Protein AF-A0A8H4V0P1-F1 (afdb_monomer_lite)

Radius of gyration: 23.83 Å; chains: 1; bounding box: 59×52×67 Å

Structure (mmCIF, N/CA/C/O backbone):
data_AF-A0A8H4V0P1-F1
#
_entry.id   AF-A0A8H4V0P1-F1
#
loop_
_atom_site.group_PDB
_atom_site.id
_atom_site.type_symbol
_atom_site.label_atom_id
_atom_site.label_alt_id
_atom_site.label_comp_id
_atom_site.label_asym_id
_atom_site.label_entity_id
_atom_site.label_seq_id
_atom_site.pdbx_PDB_ins_code
_atom_site.Cartn_x
_atom_site.Cartn_y
_atom_site.Cartn_z
_atom_site.occupancy
_atom_site.B_iso_or_equiv
_atom_site.auth_seq_id
_atom_site.auth_comp_id
_atom_site.auth_asym_id
_atom_site.auth_atom_id
_atom_site.pdbx_PDB_model_num
ATOM 1 N N . MET A 1 1 ? 28.072 1.870 34.278 1.00 48.44 1 MET A N 1
ATOM 2 C CA . MET A 1 1 ? 26.897 2.403 33.555 1.00 48.44 1 MET A CA 1
ATOM 3 C C . MET A 1 1 ? 25.661 1.773 34.172 1.00 48.44 1 MET A C 1
ATOM 5 O O . MET A 1 1 ? 25.636 0.550 34.270 1.00 48.44 1 MET A O 1
ATOM 9 N N . SER A 1 2 ? 24.702 2.557 34.668 1.00 60.72 2 SER A N 1
ATOM 10 C CA . SER A 1 2 ? 23.437 1.995 35.158 1.00 60.72 2 SER A CA 1
ATOM 11 C C . SER A 1 2 ? 22.730 1.279 34.002 1.00 60.72 2 SER A C 1
ATOM 13 O O . SER A 1 2 ? 22.693 1.783 32.879 1.00 60.72 2 SER A O 1
ATOM 15 N N . LYS A 1 3 ? 22.235 0.061 34.247 1.00 79.81 3 LYS A N 1
ATOM 16 C CA . LYS A 1 3 ? 21.431 -0.665 33.257 1.00 79.81 3 LYS A CA 1
ATOM 17 C C . LYS A 1 3 ? 20.113 0.089 33.085 1.00 79.81 3 LYS A C 1
ATOM 19 O O . LYS A 1 3 ? 19.412 0.294 34.069 1.00 79.81 3 LYS A O 1
ATOM 24 N N . LEU A 1 4 ? 19.801 0.492 31.855 1.00 86.50 4 LEU A N 1
ATOM 25 C CA . LEU A 1 4 ? 18.501 1.057 31.493 1.00 86.50 4 LEU A CA 1
ATOM 26 C C . LEU A 1 4 ? 17.400 0.049 31.862 1.00 86.50 4 LEU A C 1
ATOM 28 O O . LEU A 1 4 ? 17.467 -1.103 31.427 1.00 86.50 4 LEU A O 1
ATOM 32 N N . THR A 1 5 ? 16.417 0.455 32.665 1.00 91.81 5 THR A N 1
ATOM 33 C CA . THR A 1 5 ? 15.275 -0.405 33.013 1.00 91.81 5 THR A CA 1
ATOM 34 C C . THR A 1 5 ? 14.152 -0.290 31.974 1.00 91.81 5 THR A C 1
ATOM 36 O O . THR A 1 5 ? 14.125 0.645 31.172 1.00 91.81 5 THR A O 1
ATOM 39 N N . LEU A 1 6 ? 13.196 -1.230 31.981 1.00 89.50 6 LEU A N 1
ATOM 40 C CA . LEU A 1 6 ? 12.000 -1.138 31.129 1.00 89.50 6 LEU A CA 1
ATOM 41 C C . LEU A 1 6 ? 11.149 0.094 31.464 1.00 89.50 6 LEU A C 1
ATOM 43 O O . LEU A 1 6 ? 10.590 0.705 30.559 1.00 89.50 6 LEU A O 1
ATOM 47 N N . GLN A 1 7 ? 11.101 0.482 32.741 1.00 92.19 7 GLN A N 1
ATOM 48 C CA . GLN A 1 7 ? 10.382 1.677 33.171 1.00 92.19 7 GLN A CA 1
ATOM 49 C C . GLN A 1 7 ? 11.064 2.951 32.660 1.00 92.19 7 GLN A C 1
ATOM 51 O O . GLN A 1 7 ? 10.386 3.835 32.149 1.00 92.19 7 GLN A O 1
ATOM 56 N N . ASP A 1 8 ? 12.400 3.024 32.718 1.00 92.06 8 ASP A N 1
ATOM 57 C CA . ASP A 1 8 ? 13.145 4.161 32.155 1.00 92.06 8 ASP A CA 1
ATOM 58 C C . ASP A 1 8 ? 12.925 4.283 30.644 1.00 92.06 8 ASP A C 1
ATOM 60 O O . ASP A 1 8 ? 12.826 5.388 30.110 1.00 92.06 8 ASP A O 1
ATOM 64 N N . LEU A 1 9 ? 12.873 3.145 29.945 1.00 90.19 9 LEU A N 1
ATOM 65 C CA . LEU A 1 9 ? 12.619 3.102 28.510 1.00 90.19 9 LEU A CA 1
ATOM 66 C C . LEU A 1 9 ? 11.203 3.583 28.177 1.00 90.19 9 LEU A C 1
ATOM 68 O O . LEU A 1 9 ? 11.058 4.407 27.277 1.00 90.19 9 LEU A O 1
ATOM 72 N N . LEU A 1 10 ? 10.190 3.115 28.913 1.00 91.00 10 LEU A N 1
ATOM 73 C CA . LEU A 1 10 ? 8.803 3.552 28.750 1.00 91.00 10 LEU A CA 1
ATOM 74 C C . LEU A 1 10 ? 8.682 5.069 28.925 1.00 91.00 10 LEU A C 1
ATOM 76 O O . LEU A 1 10 ? 8.244 5.748 28.001 1.00 91.00 10 LEU A O 1
ATOM 80 N N . THR A 1 11 ? 9.183 5.606 30.042 1.00 91.12 11 THR A N 1
ATOM 81 C CA . THR A 1 11 ? 9.136 7.045 30.339 1.00 91.12 11 THR A CA 1
ATOM 82 C C . THR A 1 11 ? 9.780 7.879 29.229 1.00 91.12 11 THR A C 1
ATOM 84 O O . THR A 1 11 ? 9.251 8.917 28.835 1.00 91.12 11 THR A O 1
ATOM 87 N N . LYS A 1 12 ? 10.924 7.434 28.690 1.00 89.75 12 LYS A N 1
ATOM 88 C CA . LYS A 1 12 ? 11.609 8.140 27.595 1.00 89.75 12 LYS A CA 1
ATOM 89 C C . LYS A 1 12 ? 10.824 8.096 26.285 1.00 89.75 12 LYS A C 1
ATOM 91 O O . LYS A 1 12 ? 10.804 9.097 25.575 1.00 89.75 12 LYS A O 1
ATOM 96 N N . LEU A 1 13 ? 10.205 6.961 25.959 1.00 88.38 13 LEU A N 1
ATOM 97 C CA . LEU A 1 13 ? 9.393 6.815 24.749 1.00 88.38 13 LEU A CA 1
ATOM 98 C C . LEU A 1 13 ? 8.119 7.661 24.824 1.00 88.38 13 LEU A C 1
ATOM 100 O O . LEU A 1 13 ? 7.819 8.373 23.870 1.00 88.38 13 LEU A O 1
ATOM 104 N N . GLU A 1 14 ? 7.416 7.640 25.958 1.00 87.19 14 GLU A N 1
ATOM 105 C CA . GLU A 1 14 ? 6.212 8.449 26.176 1.00 87.19 14 GLU A CA 1
ATOM 106 C C . GLU A 1 14 ? 6.534 9.946 26.105 1.00 87.19 14 GLU A C 1
ATOM 108 O O . GLU A 1 14 ? 5.885 10.682 25.360 1.00 87.19 14 GLU A O 1
ATOM 113 N N . ALA A 1 15 ? 7.603 10.390 26.778 1.00 86.56 15 ALA A N 1
ATOM 114 C CA . ALA A 1 15 ? 8.065 11.776 26.708 1.00 86.56 15 ALA A CA 1
ATOM 115 C C . ALA A 1 15 ? 8.415 12.208 25.274 1.00 86.56 15 ALA A C 1
ATOM 117 O O . ALA A 1 15 ? 8.086 13.323 24.865 1.00 86.56 15 ALA A O 1
ATOM 118 N N . PHE A 1 16 ? 9.053 11.331 24.491 1.00 82.69 16 PHE A N 1
ATOM 119 C CA . PHE A 1 16 ? 9.355 11.599 23.085 1.00 82.69 16 PHE A CA 1
ATOM 120 C C . PHE A 1 16 ? 8.084 11.670 22.223 1.00 82.69 16 PHE A C 1
ATOM 122 O O . PHE A 1 16 ? 7.936 12.585 21.419 1.00 82.69 16 PHE A O 1
ATOM 129 N N . SER A 1 17 ? 7.128 10.757 22.419 1.00 76.44 17 SER A N 1
ATOM 130 C CA . SER A 1 17 ? 5.866 10.762 21.668 1.00 76.44 17 SER A CA 1
ATOM 131 C C . SER A 1 17 ? 5.029 12.019 21.931 1.00 76.44 17 SER A C 1
ATOM 133 O O . SER A 1 17 ? 4.524 12.620 20.990 1.00 76.44 17 SER A O 1
ATOM 135 N N . SER A 1 18 ? 4.981 12.495 23.177 1.00 72.38 18 SER A N 1
ATOM 136 C CA . SER A 1 18 ? 4.221 13.691 23.566 1.00 72.38 18 SER A CA 1
ATOM 137 C C . SER A 1 18 ? 4.893 15.010 23.174 1.00 72.38 18 SER A C 1
ATOM 139 O O . SER A 1 18 ? 4.238 16.048 23.164 1.00 72.38 18 SER A O 1
ATOM 141 N N . SER A 1 19 ? 6.196 14.996 22.871 1.00 69.44 19 SER A N 1
ATOM 142 C CA . SER A 1 19 ? 6.969 16.195 22.507 1.00 69.44 19 SER A CA 1
ATOM 143 C C . SER A 1 19 ? 7.132 16.394 21.000 1.00 69.44 19 SER A C 1
ATOM 145 O O . SER A 1 19 ? 7.713 17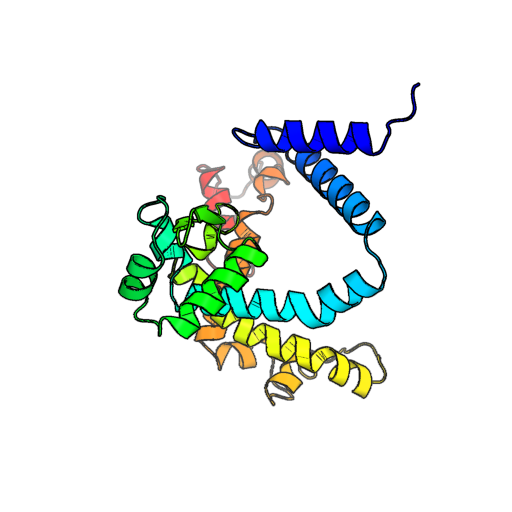.395 20.581 1.00 69.44 19 SER A O 1
ATOM 147 N N . THR A 1 20 ? 6.618 15.482 20.166 1.00 54.91 20 THR A N 1
ATOM 148 C CA . THR A 1 20 ? 6.800 15.565 18.710 1.00 54.91 20 THR A CA 1
ATOM 149 C C . THR A 1 20 ? 5.880 16.601 18.059 1.00 54.91 20 THR A C 1
ATOM 151 O O . THR A 1 20 ? 4.893 16.290 17.403 1.00 54.91 20 THR A O 1
ATOM 154 N N . SER A 1 21 ? 6.293 17.865 18.136 1.00 51.41 21 SER A N 1
ATOM 155 C CA . SER A 1 21 ? 6.212 18.765 16.987 1.00 51.41 21 SER A CA 1
ATOM 156 C C . SER A 1 21 ? 7.270 18.305 15.974 1.00 51.41 21 SER A C 1
ATOM 158 O O . SER A 1 21 ? 8.443 18.619 16.150 1.00 51.41 21 SER A O 1
ATOM 160 N N . SER A 1 22 ? 6.855 17.508 14.978 1.00 52.69 22 SER A N 1
ATOM 161 C CA . SER A 1 22 ? 7.654 16.933 13.873 1.00 52.69 22 SER A CA 1
ATOM 162 C C . SER A 1 22 ? 8.917 16.157 14.289 1.00 52.69 22 SER A C 1
ATOM 164 O O . SER A 1 22 ? 9.871 16.724 14.815 1.00 52.69 22 SER A O 1
ATOM 166 N N . LEU A 1 23 ? 8.976 14.853 13.980 1.00 56.59 23 LEU A N 1
ATOM 167 C CA . LEU A 1 23 ? 10.268 14.166 13.836 1.00 56.59 23 LEU A CA 1
ATOM 168 C C . LEU A 1 23 ? 11.158 15.068 12.970 1.00 56.59 23 LEU A C 1
ATOM 170 O O . LEU A 1 23 ? 10.716 15.428 11.878 1.00 56.59 23 LEU A O 1
ATOM 174 N N . PRO A 1 24 ? 12.335 15.503 13.446 1.00 51.47 24 PRO A N 1
ATOM 175 C CA . PRO A 1 24 ? 13.121 16.461 12.697 1.00 51.47 24 PRO A CA 1
ATOM 176 C C . PRO A 1 24 ? 13.457 15.841 11.340 1.00 51.47 24 PRO A C 1
ATOM 178 O O . PRO A 1 24 ? 14.082 14.782 11.273 1.00 51.47 24 PRO A O 1
ATOM 181 N N . GLU A 1 25 ? 13.037 16.509 10.264 1.00 56.31 25 GLU A N 1
ATOM 182 C CA . GLU A 1 25 ? 13.297 16.151 8.859 1.00 56.31 25 GLU A CA 1
ATOM 183 C C . GLU A 1 25 ? 14.805 16.094 8.517 1.00 56.31 25 GLU A C 1
ATOM 185 O O . GLU A 1 25 ? 15.188 15.932 7.363 1.00 56.31 25 GLU A O 1
ATOM 190 N N . THR A 1 26 ? 15.692 16.236 9.503 1.00 64.19 26 THR A N 1
ATOM 191 C CA . THR A 1 26 ? 17.096 16.595 9.314 1.00 64.19 26 THR A CA 1
ATOM 192 C C . THR A 1 26 ? 18.072 15.416 9.315 1.00 64.19 26 THR A C 1
ATOM 194 O O . THR A 1 26 ? 19.221 15.618 8.935 1.00 64.19 26 THR A O 1
ATOM 197 N N . ASP A 1 27 ? 17.658 14.189 9.671 1.00 79.75 27 ASP A N 1
ATOM 198 C CA . ASP A 1 27 ? 18.518 12.995 9.545 1.00 79.75 27 ASP A CA 1
ATOM 199 C C . ASP A 1 27 ? 17.737 11.711 9.164 1.00 79.75 27 ASP A C 1
ATOM 201 O O . ASP A 1 27 ? 17.313 10.935 10.034 1.00 79.75 27 ASP A O 1
ATOM 205 N N . PRO A 1 28 ? 17.582 11.427 7.854 1.00 79.38 28 PRO A N 1
ATOM 206 C CA . PRO A 1 28 ? 16.937 10.208 7.361 1.00 79.38 28 PRO A CA 1
ATOM 207 C C . PRO A 1 28 ? 17.601 8.908 7.844 1.00 79.38 28 PRO A C 1
ATOM 209 O O . PRO A 1 28 ? 16.927 7.890 8.041 1.00 79.38 28 PRO A O 1
ATOM 212 N N . GLN A 1 29 ? 18.922 8.915 8.064 1.00 83.06 29 GLN A N 1
ATOM 213 C CA . GLN A 1 29 ? 19.640 7.730 8.535 1.00 83.06 29 GLN A CA 1
ATOM 214 C C . GLN A 1 29 ? 19.315 7.442 10.000 1.00 83.06 29 GLN A C 1
ATOM 216 O O . GLN A 1 29 ? 19.105 6.281 10.367 1.00 83.06 29 GLN A O 1
ATOM 221 N N . LEU A 1 30 ? 19.252 8.477 10.842 1.00 84.88 30 LEU A N 1
ATOM 222 C CA . LEU A 1 30 ? 18.840 8.345 12.236 1.00 84.88 30 LEU A CA 1
ATOM 223 C C . LEU A 1 30 ? 17.391 7.866 12.342 1.00 84.88 30 LEU A C 1
ATOM 225 O O . LEU A 1 30 ? 17.132 6.922 13.089 1.00 84.88 30 LEU A O 1
ATOM 229 N N . VAL A 1 31 ? 16.467 8.436 11.559 1.00 83.62 31 VAL A N 1
ATOM 230 C CA . VAL A 1 31 ? 15.058 7.998 11.516 1.00 83.62 31 VAL A CA 1
ATOM 231 C C . VAL A 1 31 ? 14.950 6.520 11.130 1.00 83.62 31 VAL A C 1
ATOM 233 O O . VAL A 1 31 ? 14.242 5.752 11.790 1.00 83.62 31 VAL A O 1
ATOM 236 N N . SER A 1 32 ? 15.704 6.080 10.119 1.00 85.38 32 SER A N 1
ATOM 237 C CA . SER A 1 32 ? 15.759 4.670 9.717 1.00 85.38 32 SER A CA 1
ATOM 238 C C . SER A 1 32 ? 16.314 3.768 10.830 1.00 85.38 32 SER A C 1
ATOM 240 O O . SER A 1 32 ? 15.738 2.721 11.145 1.00 85.38 32 SER A O 1
ATOM 242 N N . LYS A 1 33 ? 17.400 4.176 11.500 1.00 90.25 33 LYS A N 1
ATOM 243 C CA . LYS A 1 33 ? 17.980 3.430 12.633 1.00 90.25 33 LYS A CA 1
ATOM 244 C C . LYS A 1 33 ? 17.013 3.335 13.816 1.00 90.25 33 LYS A C 1
ATOM 246 O O . LYS A 1 33 ? 16.861 2.247 14.373 1.00 90.25 33 LYS A O 1
ATOM 251 N N . LEU A 1 34 ? 16.340 4.431 14.170 1.00 89.25 34 LEU A N 1
ATOM 252 C CA . LEU A 1 34 ? 15.332 4.474 15.234 1.00 89.25 34 LEU A CA 1
ATOM 253 C C . LEU A 1 34 ? 14.147 3.563 14.914 1.00 89.25 34 LEU A C 1
ATOM 255 O O . LEU A 1 34 ? 13.771 2.740 15.746 1.00 89.25 34 LEU A O 1
ATOM 259 N N . SER A 1 35 ? 13.622 3.635 13.690 1.00 88.00 35 SER A N 1
ATOM 260 C CA . SER A 1 35 ? 12.517 2.784 13.231 1.00 88.00 35 SER A CA 1
ATOM 261 C C . SER A 1 35 ? 12.880 1.299 13.306 1.00 88.00 35 SER A C 1
ATOM 263 O O . SER A 1 35 ? 12.111 0.478 13.811 1.00 88.00 35 SER A O 1
ATOM 265 N N . ASN A 1 36 ? 14.095 0.944 12.880 1.00 91.69 36 ASN A N 1
ATOM 266 C CA . ASN A 1 36 ? 14.604 -0.422 12.972 1.00 91.69 36 ASN A CA 1
ATOM 267 C C . ASN A 1 36 ? 14.781 -0.890 14.426 1.00 91.69 36 ASN A C 1
ATOM 269 O O . ASN A 1 36 ? 14.445 -2.033 14.750 1.00 91.69 36 ASN A O 1
ATOM 273 N N . ALA A 1 37 ? 15.290 -0.029 15.311 1.00 91.62 37 ALA A N 1
ATOM 274 C CA . ALA A 1 37 ? 15.435 -0.338 16.731 1.00 91.62 37 ALA A CA 1
ATOM 275 C C . ALA A 1 37 ? 14.068 -0.536 17.409 1.00 91.62 37 ALA A C 1
ATOM 277 O O . ALA A 1 37 ? 13.868 -1.544 18.088 1.00 91.62 37 ALA A O 1
ATOM 278 N N . ALA A 1 38 ? 13.109 0.359 17.155 1.00 90.81 38 ALA A N 1
ATOM 279 C CA . ALA A 1 38 ? 11.740 0.260 17.654 1.00 90.81 38 ALA A CA 1
ATOM 280 C C . ALA A 1 38 ? 11.057 -1.025 17.166 1.00 90.81 38 ALA A C 1
ATOM 282 O O . ALA A 1 38 ? 10.466 -1.756 17.960 1.00 90.81 38 ALA A O 1
ATOM 283 N N . ARG A 1 39 ? 11.215 -1.376 15.883 1.00 91.38 39 ARG A N 1
ATOM 284 C CA . ARG A 1 39 ? 10.692 -2.633 15.331 1.00 91.38 39 ARG A CA 1
ATOM 285 C C . ARG A 1 39 ? 11.266 -3.856 16.048 1.00 91.38 39 ARG A C 1
ATOM 287 O O . ARG A 1 39 ? 10.506 -4.753 16.404 1.00 91.38 39 ARG A O 1
ATOM 294 N N . LYS A 1 40 ? 12.584 -3.910 16.277 1.00 91.81 40 LYS A N 1
ATOM 295 C CA . LYS A 1 40 ? 13.227 -5.019 17.013 1.00 91.81 40 LYS A CA 1
ATOM 296 C C . LYS A 1 40 ? 12.712 -5.120 18.447 1.00 91.81 40 LYS A C 1
ATOM 298 O O . LYS A 1 40 ? 12.416 -6.221 18.905 1.00 91.81 40 LYS A O 1
ATOM 303 N N . LEU A 1 41 ? 12.558 -3.983 19.120 1.00 91.12 41 LEU A N 1
ATOM 304 C CA . LEU A 1 41 ? 11.997 -3.918 20.465 1.00 91.12 41 LEU A CA 1
ATOM 305 C C . LEU A 1 41 ? 10.555 -4.453 20.497 1.00 91.12 41 LEU A C 1
ATOM 307 O O . LEU A 1 41 ? 10.257 -5.352 21.279 1.00 91.12 41 LEU A O 1
ATOM 311 N N . ILE A 1 42 ? 9.688 -3.990 19.591 1.00 89.75 42 ILE A N 1
ATOM 312 C CA . ILE A 1 42 ? 8.308 -4.487 19.456 1.00 89.75 42 ILE A CA 1
ATOM 313 C C . ILE A 1 42 ? 8.292 -6.003 19.244 1.00 89.75 42 ILE A C 1
ATOM 315 O O . ILE A 1 42 ? 7.510 -6.700 19.884 1.00 89.75 42 ILE A O 1
ATOM 319 N N . LEU A 1 43 ? 9.151 -6.534 18.365 1.00 89.31 43 LEU A N 1
ATOM 320 C CA . LEU A 1 43 ? 9.234 -7.976 18.119 1.00 89.31 43 LEU A CA 1
ATOM 321 C C . LEU A 1 43 ? 9.659 -8.761 19.366 1.00 89.31 43 LEU A C 1
ATOM 323 O O . LEU A 1 43 ? 9.151 -9.858 19.567 1.00 89.31 43 LEU A O 1
ATOM 327 N N . SER A 1 44 ? 10.524 -8.198 20.216 1.00 90.25 44 SER A N 1
ATOM 328 C CA . SER A 1 44 ? 10.965 -8.851 21.458 1.00 90.25 44 SER A CA 1
ATOM 329 C C . SER A 1 44 ? 9.861 -8.995 22.513 1.00 90.25 44 SER A C 1
ATOM 331 O O . SER A 1 44 ? 9.945 -9.879 23.360 1.00 90.25 44 SER A O 1
ATOM 333 N N . PHE A 1 45 ? 8.809 -8.173 22.438 1.00 90.25 45 PHE A N 1
ATOM 334 C CA . PHE A 1 45 ? 7.663 -8.239 23.349 1.00 90.25 45 PHE A CA 1
ATOM 335 C C . PHE A 1 45 ? 6.521 -9.136 22.858 1.00 90.25 45 PHE A C 1
ATOM 337 O O . PHE A 1 45 ? 5.602 -9.415 23.628 1.00 90.25 45 PHE A O 1
ATOM 344 N N . LYS A 1 46 ? 6.539 -9.586 21.596 1.00 90.44 46 LYS A N 1
ATOM 345 C CA . LYS A 1 46 ? 5.434 -10.382 21.045 1.00 90.44 46 LYS A CA 1
ATOM 346 C C . LYS A 1 46 ? 5.446 -11.800 21.594 1.00 90.44 46 LYS A C 1
ATOM 348 O O . LYS A 1 46 ? 6.446 -12.510 21.496 1.00 90.44 46 LYS A O 1
ATOM 353 N N . LYS A 1 47 ? 4.288 -12.254 22.066 1.00 94.44 47 LYS A N 1
ATOM 354 C CA . LYS A 1 47 ? 4.043 -13.672 22.335 1.00 94.44 47 LYS A CA 1
ATOM 355 C C . LYS A 1 47 ? 3.772 -14.401 21.014 1.00 94.44 47 LYS A C 1
ATOM 357 O O . LYS A 1 47 ? 3.275 -13.783 20.068 1.00 94.44 47 LYS A O 1
ATOM 362 N N . PRO A 1 48 ? 4.009 -15.723 20.932 1.00 93.38 48 PRO A N 1
ATOM 363 C CA . PRO A 1 48 ? 3.652 -16.504 19.746 1.00 93.38 48 PRO A CA 1
ATOM 364 C C . PRO A 1 48 ? 2.177 -16.353 19.333 1.00 93.38 48 PRO A C 1
ATOM 366 O O . PRO A 1 48 ? 1.879 -16.229 18.147 1.00 93.38 48 PRO A O 1
ATOM 369 N N . SER A 1 49 ? 1.259 -16.268 20.304 1.00 93.75 49 SER A N 1
ATOM 370 C CA . SER A 1 49 ? -0.168 -16.001 20.065 1.00 93.75 49 SER A CA 1
ATOM 371 C C . SER A 1 49 ? -0.413 -14.673 19.350 1.00 93.75 49 SER A C 1
ATOM 373 O O . SER A 1 49 ? -1.246 -14.600 18.449 1.00 93.75 49 SER A O 1
ATOM 375 N N . ASP A 1 50 ? 0.346 -13.635 19.703 1.00 92.81 50 ASP A N 1
ATOM 376 C CA . ASP A 1 50 ? 0.209 -12.300 19.116 1.00 92.81 50 ASP A CA 1
ATOM 377 C C . ASP A 1 50 ? 0.675 -12.301 17.657 1.00 92.81 50 ASP A C 1
ATOM 379 O O . ASP A 1 50 ? 0.177 -11.534 16.833 1.00 92.81 50 ASP A O 1
ATOM 383 N N . VAL A 1 51 ? 1.633 -13.169 17.315 1.00 91.94 51 VAL A N 1
ATOM 384 C CA . VAL A 1 51 ? 2.084 -13.353 15.932 1.00 91.94 51 VAL A CA 1
ATOM 385 C C . VAL A 1 51 ? 0.983 -13.997 15.095 1.00 91.94 51 VAL A C 1
ATOM 387 O O . VAL A 1 51 ? 0.692 -13.486 14.015 1.00 91.94 51 VAL A O 1
ATOM 390 N N . VAL A 1 52 ? 0.344 -15.059 15.596 1.00 94.00 52 VAL A N 1
ATOM 391 C CA . VAL A 1 52 ? -0.768 -15.733 14.901 1.00 94.00 52 VAL A CA 1
ATOM 392 C C . VAL A 1 52 ? -1.934 -14.771 14.694 1.00 94.00 52 VAL A C 1
ATOM 394 O O . VAL A 1 52 ? -2.393 -14.605 13.565 1.00 94.00 52 VAL A O 1
ATOM 397 N N . ALA A 1 53 ? -2.361 -14.088 15.762 1.00 93.31 53 ALA A N 1
ATOM 398 C CA . ALA A 1 53 ? -3.445 -13.117 15.691 1.00 93.31 53 ALA A CA 1
ATOM 399 C C . ALA A 1 53 ? -3.128 -11.998 14.693 1.00 93.31 53 ALA A C 1
ATOM 401 O O . ALA A 1 53 ? -3.978 -11.645 13.881 1.00 93.31 53 ALA A O 1
ATOM 402 N N . ARG A 1 54 ? -1.892 -11.484 14.683 1.00 91.81 54 ARG A N 1
ATOM 403 C CA . ARG A 1 54 ? -1.494 -10.454 13.720 1.00 91.81 54 ARG A CA 1
ATOM 404 C C . ARG A 1 54 ? -1.562 -10.959 12.277 1.00 91.81 54 ARG A C 1
ATOM 406 O O . ARG A 1 54 ? -2.179 -10.319 11.438 1.00 91.81 54 ARG A O 1
ATOM 413 N N . VAL A 1 55 ? -0.902 -12.077 11.985 1.00 93.06 55 VAL A N 1
ATOM 414 C CA . VAL A 1 55 ? -0.678 -12.526 10.601 1.00 93.06 55 VAL A CA 1
ATOM 415 C C . VAL A 1 55 ? -1.949 -13.073 9.961 1.00 93.06 55 VAL A C 1
ATOM 417 O O . VAL A 1 55 ? -2.256 -12.713 8.831 1.00 93.06 55 VAL A O 1
ATOM 420 N N . PHE A 1 56 ? -2.701 -13.911 10.675 1.00 92.38 56 PHE A N 1
ATOM 421 C CA . PHE A 1 56 ? -3.858 -14.598 10.097 1.00 92.38 56 PHE A CA 1
ATOM 422 C C . PHE A 1 56 ? -5.181 -13.871 10.322 1.00 92.38 56 PHE A C 1
ATOM 424 O O . PHE A 1 56 ? -6.121 -14.100 9.568 1.00 92.38 56 PHE A O 1
ATOM 431 N N . LEU A 1 57 ? -5.277 -13.022 11.352 1.00 91.56 57 LEU A N 1
ATOM 432 C CA . LEU A 1 57 ? -6.546 -12.392 11.727 1.00 91.56 57 LEU A CA 1
ATOM 433 C C . LEU A 1 57 ? -6.520 -10.878 11.512 1.00 91.56 57 LEU A C 1
ATOM 435 O O . LEU A 1 57 ? -7.436 -10.344 10.901 1.00 91.56 57 LEU A O 1
ATOM 439 N N . SER A 1 58 ? -5.490 -10.171 11.988 1.00 93.25 58 SER A N 1
ATOM 440 C CA . SER A 1 58 ? -5.509 -8.704 11.993 1.00 93.25 58 SER A CA 1
ATOM 441 C C . SER A 1 58 ? -5.073 -8.089 10.664 1.00 93.25 58 SER A C 1
ATOM 443 O O . SER A 1 58 ? -5.761 -7.208 10.172 1.00 93.25 58 SER A O 1
ATOM 445 N N . GLN A 1 59 ? -3.966 -8.536 10.062 1.00 93.56 59 GLN A N 1
ATOM 446 C CA . GLN A 1 59 ? -3.401 -7.915 8.854 1.00 93.56 59 GLN A CA 1
ATOM 447 C C . GLN A 1 59 ? -4.318 -8.009 7.620 1.00 93.56 59 GLN A C 1
ATOM 449 O O . GLN A 1 59 ? -4.487 -6.996 6.941 1.00 93.56 59 GLN A O 1
ATOM 454 N N . PRO A 1 60 ? -4.962 -9.157 7.322 1.00 93.62 60 PRO A N 1
ATOM 455 C CA . PRO A 1 60 ? -5.925 -9.217 6.222 1.00 93.62 60 PRO A CA 1
ATOM 456 C C . PRO A 1 60 ? -7.127 -8.291 6.455 1.00 93.62 60 PRO A C 1
ATOM 458 O O . PRO A 1 60 ? -7.616 -7.649 5.524 1.00 93.62 60 PRO A O 1
ATOM 461 N N . VAL A 1 61 ? -7.582 -8.188 7.709 1.00 95.00 61 VAL A N 1
ATOM 462 C CA . VAL A 1 61 ? -8.698 -7.316 8.093 1.00 95.00 61 VAL A CA 1
ATOM 463 C C . VAL A 1 61 ? -8.298 -5.844 8.014 1.00 95.00 61 VAL A C 1
ATOM 465 O O . VAL A 1 61 ? -9.090 -5.045 7.535 1.00 95.00 61 VAL A O 1
ATOM 468 N N . GLU A 1 62 ? -7.076 -5.480 8.399 1.00 96.12 62 GLU A N 1
ATOM 469 C CA . GLU A 1 62 ? -6.538 -4.122 8.259 1.00 96.12 62 GLU A CA 1
ATOM 470 C C . GLU A 1 62 ? -6.562 -3.666 6.794 1.00 96.12 62 GLU A C 1
ATOM 472 O O . GLU A 1 62 ? -7.110 -2.606 6.486 1.00 96.12 62 GLU A O 1
ATOM 477 N N . LEU A 1 63 ? -6.067 -4.506 5.874 1.00 95.31 63 LEU A N 1
ATOM 478 C CA . LEU A 1 63 ? -6.135 -4.231 4.437 1.00 95.31 63 LEU A CA 1
ATOM 479 C C . LEU A 1 63 ? -7.587 -4.059 3.971 1.00 95.31 63 LEU A C 1
ATOM 481 O O . LEU A 1 63 ? -7.898 -3.097 3.268 1.00 95.31 63 LEU A O 1
ATOM 485 N N . ALA A 1 64 ? -8.489 -4.958 4.370 1.00 95.75 64 ALA A N 1
ATOM 486 C CA . ALA A 1 64 ? -9.905 -4.850 4.026 1.00 95.75 64 ALA A CA 1
ATOM 487 C C . ALA A 1 64 ? -10.532 -3.550 4.564 1.00 95.75 64 ALA A C 1
ATOM 489 O O . ALA A 1 64 ? -11.260 -2.874 3.837 1.00 95.75 64 ALA A O 1
ATOM 490 N N . THR A 1 65 ? -10.214 -3.159 5.799 1.00 96.94 65 THR A N 1
ATOM 491 C CA . THR A 1 65 ? -10.709 -1.930 6.428 1.00 96.94 65 THR A CA 1
ATOM 492 C C . THR A 1 65 ? -10.218 -0.685 5.695 1.00 96.94 65 THR A C 1
ATOM 494 O O . THR A 1 65 ? -11.038 0.186 5.408 1.00 96.94 65 THR A O 1
ATOM 497 N N . ILE A 1 66 ? -8.938 -0.611 5.306 1.00 96.12 66 ILE A N 1
ATOM 498 C CA . ILE A 1 66 ? -8.413 0.501 4.489 1.00 96.12 66 ILE A CA 1
ATOM 499 C C . ILE A 1 66 ? -9.179 0.592 3.167 1.00 96.12 66 ILE A C 1
ATOM 501 O O . ILE A 1 66 ? -9.665 1.659 2.801 1.00 96.12 66 ILE A O 1
ATOM 505 N N . ARG A 1 67 ? -9.361 -0.539 2.480 1.00 96.31 67 ARG A N 1
ATOM 506 C CA . ARG A 1 67 ? -10.070 -0.607 1.194 1.00 96.31 67 ARG A CA 1
ATOM 507 C C . ARG A 1 67 ? -11.538 -0.182 1.299 1.00 96.31 67 ARG A C 1
ATOM 509 O O . ARG A 1 67 ? -12.065 0.452 0.382 1.00 96.31 67 ARG A O 1
ATOM 516 N N . ILE A 1 68 ? -12.210 -0.512 2.403 1.00 97.06 68 ILE A N 1
ATOM 517 C CA . ILE A 1 68 ? -13.575 -0.049 2.691 1.00 97.06 68 ILE A CA 1
ATOM 518 C C . ILE A 1 68 ? -13.570 1.455 2.987 1.00 97.06 68 ILE A C 1
ATOM 520 O O . ILE A 1 68 ? -14.376 2.188 2.418 1.00 97.06 68 ILE A O 1
ATOM 524 N N . ALA A 1 69 ? -12.648 1.932 3.826 1.00 96.19 69 ALA A N 1
ATOM 525 C CA . ALA A 1 69 ? -12.528 3.345 4.173 1.00 96.19 69 ALA A CA 1
ATOM 526 C C . ALA A 1 69 ? -12.250 4.226 2.943 1.00 96.19 69 ALA A C 1
ATOM 528 O O . ALA A 1 69 ? -12.843 5.297 2.819 1.00 96.19 69 ALA A O 1
ATOM 529 N N . SER A 1 70 ? -11.426 3.754 2.002 1.00 95.81 70 SER A N 1
ATOM 530 C CA . SER A 1 70 ? -11.179 4.416 0.716 1.00 95.81 70 SER A CA 1
ATOM 531 C C . SER A 1 70 ? -12.435 4.488 -0.154 1.00 95.81 70 SER A C 1
ATOM 533 O O . SER A 1 70 ? -12.741 5.557 -0.674 1.00 95.81 70 SER A O 1
ATOM 535 N N . ARG A 1 71 ? -13.216 3.401 -0.259 1.00 95.62 71 ARG A N 1
ATOM 536 C CA . ARG A 1 71 ? -14.495 3.387 -1.004 1.00 95.62 71 ARG A CA 1
ATOM 537 C C . ARG A 1 71 ? -15.549 4.310 -0.401 1.00 95.62 71 ARG A C 1
ATOM 539 O O . ARG A 1 71 ? -16.333 4.905 -1.130 1.00 95.62 71 ARG A O 1
ATOM 546 N N . LEU A 1 72 ? -15.553 4.439 0.923 1.00 96.56 72 LEU A N 1
ATOM 547 C CA . LEU A 1 72 ? -16.374 5.412 1.645 1.00 96.56 72 LEU A CA 1
ATOM 548 C C . LEU A 1 72 ? -15.798 6.836 1.583 1.00 96.56 72 LEU A C 1
ATOM 550 O O . LEU A 1 72 ? -16.399 7.751 2.133 1.00 96.56 72 LEU A O 1
ATOM 554 N N . GLN A 1 73 ? -14.628 7.025 0.962 1.00 96.38 73 GLN A N 1
ATOM 555 C CA . GLN A 1 73 ? -13.892 8.289 0.891 1.00 96.38 73 GLN A CA 1
ATOM 556 C C . GLN A 1 73 ? -13.610 8.917 2.267 1.00 96.38 73 GLN A C 1
ATOM 558 O O . GLN A 1 73 ? -13.421 10.129 2.373 1.00 96.38 73 GLN A O 1
ATOM 563 N N . LEU A 1 74 ? -13.530 8.101 3.329 1.00 96.12 74 LEU A N 1
ATOM 564 C CA . LEU A 1 74 ? -13.366 8.577 4.709 1.00 96.12 74 LEU A CA 1
ATOM 565 C C . LEU A 1 74 ? -12.126 9.457 4.872 1.00 96.12 74 LEU A C 1
ATOM 567 O O . LEU A 1 74 ? -12.191 10.496 5.523 1.00 96.12 74 LEU A O 1
ATOM 571 N N . PHE A 1 75 ? -11.014 9.066 4.250 1.00 96.44 75 PHE A N 1
ATOM 572 C CA . PHE A 1 75 ? -9.765 9.825 4.286 1.00 96.44 75 PHE A CA 1
ATOM 573 C C . PHE A 1 75 ? -9.930 11.225 3.699 1.00 96.44 75 PHE A C 1
ATOM 575 O O . PHE A 1 75 ? -9.547 12.203 4.334 1.00 96.44 75 PHE A O 1
ATOM 582 N N . ASN A 1 76 ? -10.537 11.324 2.514 1.00 96.56 76 ASN A N 1
ATOM 583 C CA . ASN A 1 76 ? -10.784 12.599 1.855 1.00 96.56 76 ASN A CA 1
ATOM 584 C C . ASN A 1 76 ? -11.715 13.478 2.701 1.00 96.56 76 ASN A C 1
ATOM 586 O O . ASN A 1 76 ? -11.352 14.606 3.020 1.00 96.56 76 ASN A O 1
ATOM 590 N N . ILE A 1 77 ? -12.845 12.920 3.151 1.00 96.56 77 ILE A N 1
ATOM 591 C CA . ILE A 1 77 ? -13.842 13.615 3.976 1.00 96.56 77 ILE A CA 1
ATOM 592 C C . ILE A 1 77 ? -13.205 14.193 5.247 1.00 96.56 77 ILE A C 1
ATOM 594 O O . ILE A 1 77 ? -13.407 15.367 5.562 1.00 96.56 77 ILE A O 1
ATOM 598 N N . LEU A 1 78 ? -12.431 13.387 5.981 1.00 96.12 78 LEU A N 1
ATOM 599 C CA . LEU A 1 78 ? -11.754 13.817 7.208 1.00 96.12 78 LEU A CA 1
ATOM 600 C C . LEU A 1 78 ? -10.642 14.837 6.923 1.00 96.12 78 LEU A C 1
ATOM 602 O O . LEU A 1 78 ? -10.440 15.766 7.707 1.00 96.12 78 LEU A O 1
ATOM 606 N N . LYS A 1 79 ? -9.947 14.707 5.787 1.00 95.12 79 LYS A N 1
ATOM 607 C CA . LYS A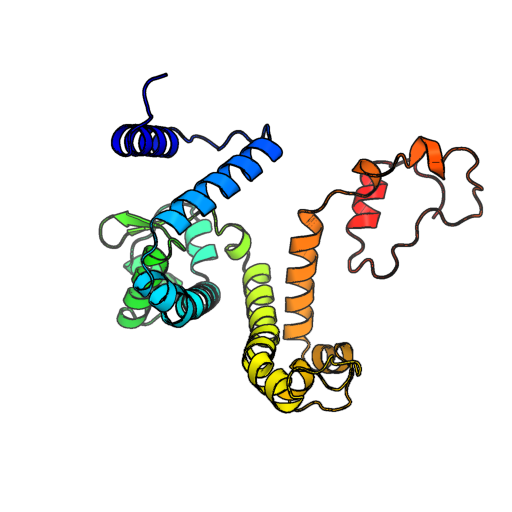 1 79 ? -8.867 15.615 5.398 1.00 95.12 79 LYS A CA 1
ATOM 608 C C . LYS A 1 79 ? -9.365 16.982 4.932 1.00 95.12 79 LYS A C 1
ATOM 610 O O . LYS A 1 79 ? -8.706 17.971 5.235 1.00 95.12 79 LYS A O 1
ATOM 615 N N . THR A 1 80 ? -10.505 17.075 4.238 1.00 92.19 80 THR A N 1
ATOM 616 C CA . THR A 1 80 ? -10.990 18.339 3.642 1.00 92.19 80 THR A CA 1
ATOM 617 C C . THR A 1 80 ? -11.128 19.466 4.665 1.00 92.19 80 THR A C 1
ATOM 619 O O . THR A 1 80 ? -10.726 20.590 4.381 1.00 92.19 80 THR A O 1
ATOM 622 N N . SER A 1 81 ? -11.670 19.186 5.855 1.00 81.94 81 SER A N 1
ATOM 623 C CA . SER A 1 81 ? -11.701 20.173 6.946 1.00 81.94 81 SER A CA 1
ATOM 624 C C . SER A 1 81 ? -10.459 20.116 7.831 1.00 81.94 81 SER A C 1
ATOM 626 O O . SER A 1 81 ? -10.186 21.078 8.540 1.00 81.94 81 SER A O 1
ATOM 628 N N . ASN A 1 82 ? -9.735 18.991 7.827 1.00 85.56 82 ASN A N 1
ATOM 629 C CA . ASN A 1 82 ? -8.641 18.681 8.751 1.00 85.56 82 ASN A CA 1
ATOM 630 C C . ASN A 1 82 ? -9.005 18.976 10.223 1.00 85.56 82 ASN A C 1
ATOM 632 O O . ASN A 1 82 ? -8.162 19.360 11.028 1.00 85.56 82 ASN A O 1
ATOM 636 N N . GLN A 1 83 ? -10.293 18.830 10.537 1.00 92.88 83 GLN A N 1
ATOM 637 C CA . GLN A 1 83 ? -10.900 18.966 11.856 1.00 92.88 83 GLN A CA 1
ATOM 638 C C . GLN A 1 83 ? -11.632 17.661 12.168 1.00 92.88 83 GLN A C 1
ATOM 640 O O . GLN A 1 83 ? -12.119 17.027 11.219 1.00 92.88 83 GLN A O 1
ATOM 645 N N . PRO A 1 84 ? -11.737 17.273 13.452 1.00 96.19 84 PRO A N 1
ATOM 646 C CA . PRO A 1 84 ? -12.554 16.140 13.859 1.00 96.19 84 PRO A CA 1
ATOM 647 C C . PRO A 1 84 ? -13.980 16.242 13.308 1.00 96.19 84 PRO A C 1
ATOM 649 O O . PRO A 1 84 ? -14.532 17.336 13.181 1.00 96.19 84 PRO A O 1
ATOM 652 N N . LYS A 1 85 ? -14.564 15.098 12.956 1.00 97.69 85 LYS A N 1
ATOM 653 C CA . LYS A 1 85 ? -15.952 14.973 12.509 1.00 97.69 85 LYS A CA 1
ATOM 654 C C . LYS A 1 85 ? -16.692 14.002 13.403 1.00 97.69 85 LYS A C 1
ATOM 656 O O . LYS A 1 85 ? -16.181 12.925 13.713 1.00 97.69 85 LYS A O 1
ATOM 661 N N . SER A 1 86 ? -17.919 14.359 13.746 1.00 97.69 86 SER A N 1
ATOM 662 C CA . SER A 1 86 ? -18.812 13.482 14.485 1.00 97.69 86 SER A CA 1
ATOM 663 C C . SER A 1 86 ? -19.270 12.294 13.634 1.00 97.69 86 SER A C 1
ATOM 665 O O . SER A 1 86 ? -19.344 12.354 12.400 1.00 97.69 86 SER A O 1
ATOM 667 N N . PHE A 1 87 ? -19.684 11.222 14.300 1.00 97.81 87 PHE A N 1
ATOM 668 C CA . PHE A 1 87 ? -20.306 10.057 13.682 1.00 97.81 87 PHE A CA 1
ATOM 669 C C . PHE A 1 87 ? -21.482 10.443 12.773 1.00 97.81 87 PHE A C 1
ATOM 671 O O . PHE A 1 87 ? -21.626 9.903 11.677 1.00 97.81 87 PHE A O 1
ATOM 678 N N . LYS A 1 88 ? -22.312 11.406 13.199 1.00 97.62 88 LYS A N 1
ATOM 679 C CA . LYS A 1 88 ? -23.477 11.872 12.429 1.00 97.62 88 LYS A CA 1
ATOM 680 C C . LYS A 1 88 ? -23.067 12.561 11.130 1.00 97.62 88 LYS A C 1
ATOM 682 O O . LYS A 1 88 ? -23.681 12.311 10.095 1.00 97.62 88 LYS A O 1
ATOM 687 N N . GLU A 1 89 ? -22.030 13.394 11.171 1.00 97.69 89 GLU A N 1
ATOM 688 C CA . GLU A 1 89 ? -21.499 14.054 9.975 1.00 97.69 89 GLU A CA 1
ATOM 689 C C . GLU A 1 89 ? -20.894 13.043 9.003 1.00 97.69 89 GLU A C 1
ATOM 691 O O . GLU A 1 89 ? -21.133 13.133 7.801 1.00 97.69 89 GLU A O 1
ATOM 696 N N . LEU A 1 90 ? -20.163 12.047 9.511 1.00 97.75 90 LEU A N 1
ATOM 697 C CA . LEU A 1 90 ? -19.605 10.977 8.685 1.00 97.75 90 LEU A CA 1
ATOM 698 C C . LEU A 1 90 ? -20.700 10.087 8.089 1.00 97.75 90 LEU A C 1
ATOM 700 O O . LEU A 1 90 ? -20.614 9.719 6.919 1.00 97.75 90 LEU A O 1
ATOM 704 N N . ALA A 1 91 ? -21.755 9.775 8.844 1.00 97.69 91 ALA A N 1
ATOM 705 C CA . ALA A 1 91 ? -22.907 9.029 8.338 1.00 97.69 91 ALA A CA 1
ATOM 706 C C . ALA A 1 91 ? -23.601 9.772 7.194 1.00 97.69 91 ALA A C 1
ATOM 708 O O . ALA A 1 91 ? -23.893 9.171 6.161 1.00 97.69 91 ALA A O 1
ATOM 709 N N . LEU A 1 92 ? -23.796 11.084 7.347 1.00 97.44 92 LEU A N 1
ATOM 710 C CA . LEU A 1 92 ? -24.378 11.923 6.306 1.00 97.44 92 LEU A CA 1
ATOM 711 C C . LEU A 1 92 ? -23.470 12.012 5.071 1.00 97.44 92 LEU A C 1
ATOM 713 O O . LEU A 1 92 ? -23.944 11.829 3.954 1.00 97.44 92 LEU A O 1
ATOM 717 N N . ALA A 1 93 ? -22.172 12.261 5.265 1.00 96.94 93 ALA A N 1
ATOM 718 C CA . ALA A 1 93 ? -21.217 12.452 4.174 1.00 96.94 93 ALA A CA 1
ATOM 719 C C . ALA A 1 93 ? -20.961 11.171 3.366 1.00 96.94 93 ALA A C 1
ATOM 721 O O . ALA A 1 93 ? -20.790 11.232 2.152 1.00 96.94 93 ALA A O 1
ATOM 722 N N . THR A 1 94 ? -20.942 10.013 4.028 1.00 96.81 94 THR A N 1
ATOM 723 C CA . THR A 1 94 ? -20.700 8.716 3.372 1.00 96.81 94 THR A CA 1
ATOM 724 C C . THR A 1 94 ? -21.968 8.064 2.829 1.00 96.81 94 THR A C 1
ATOM 726 O O . THR A 1 94 ? -21.873 7.137 2.026 1.00 96.81 94 THR A O 1
ATOM 729 N N . ASN A 1 95 ? -23.149 8.492 3.293 1.00 97.06 95 ASN A N 1
ATOM 730 C CA . ASN A 1 95 ? -24.435 7.830 3.051 1.00 97.06 95 ASN A CA 1
ATOM 731 C C . ASN A 1 95 ? -24.439 6.329 3.435 1.00 97.06 95 ASN A C 1
ATOM 733 O O . ASN A 1 95 ? -25.226 5.531 2.922 1.00 97.06 95 ASN A O 1
ATOM 737 N N . ALA A 1 96 ? -23.533 5.917 4.326 1.00 97.56 96 ALA A N 1
ATOM 738 C CA . ALA A 1 96 ? -23.431 4.540 4.781 1.00 97.56 96 ALA A CA 1
ATOM 739 C C . ALA A 1 96 ? -24.497 4.232 5.839 1.00 97.56 96 ALA A C 1
ATOM 741 O O . ALA A 1 96 ? -24.890 5.087 6.634 1.00 97.56 96 ALA A O 1
ATOM 742 N N . ASN A 1 97 ? -24.924 2.967 5.910 1.00 97.88 97 ASN A N 1
ATOM 743 C CA . ASN A 1 97 ? -25.777 2.525 7.009 1.00 97.88 97 ASN A CA 1
ATOM 744 C C . ASN A 1 97 ? -25.068 2.787 8.359 1.00 97.88 97 ASN A C 1
ATOM 746 O O . ASN A 1 97 ? -23.935 2.325 8.524 1.00 97.88 97 ASN A O 1
ATOM 750 N N . PRO A 1 98 ? -25.715 3.445 9.342 1.00 97.50 98 PRO A N 1
ATOM 751 C CA . PRO A 1 98 ? -25.065 3.816 10.600 1.00 97.50 98 PRO A CA 1
ATOM 752 C C . PRO A 1 98 ? -24.446 2.636 11.362 1.00 97.50 98 PRO A C 1
ATOM 754 O O . PRO A 1 98 ? -23.339 2.741 11.883 1.00 97.50 98 PRO A O 1
ATOM 757 N N . VAL A 1 99 ? -25.107 1.474 11.383 1.00 97.88 99 VAL A N 1
ATOM 758 C CA . VAL A 1 99 ? -24.597 0.284 12.085 1.00 97.88 99 VAL A CA 1
ATOM 759 C C . VAL A 1 99 ? -23.325 -0.242 11.418 1.00 97.88 99 VAL A C 1
ATOM 761 O O . VAL A 1 99 ? -22.378 -0.639 12.100 1.00 97.88 99 VAL A O 1
ATOM 764 N N . LEU A 1 100 ? -23.286 -0.231 10.083 1.00 97.25 100 LEU A N 1
ATOM 765 C CA . LEU A 1 100 ? -22.096 -0.606 9.323 1.00 97.25 100 LEU A CA 1
ATOM 766 C C . LEU A 1 100 ? -20.974 0.414 9.529 1.00 97.25 100 LEU A C 1
ATOM 768 O O . LEU A 1 100 ? -19.853 0.021 9.849 1.00 97.25 100 LEU A O 1
ATOM 772 N N . LEU A 1 101 ? -21.279 1.706 9.396 1.00 98.12 101 LEU A N 1
ATOM 773 C CA . LEU A 1 101 ? -20.297 2.773 9.554 1.00 98.12 101 LEU A CA 1
ATOM 774 C C . LEU A 1 101 ? -19.651 2.730 10.941 1.00 98.12 101 LEU A C 1
ATOM 776 O O . LEU A 1 101 ? -18.431 2.793 11.041 1.00 98.12 101 LEU A O 1
ATOM 780 N N . ALA A 1 102 ? -20.433 2.505 11.999 1.00 97.31 102 ALA A N 1
ATOM 781 C CA . ALA A 1 102 ? -19.910 2.376 13.357 1.00 97.31 102 ALA A CA 1
ATOM 782 C C . ALA A 1 102 ? -18.930 1.199 13.508 1.00 97.31 102 ALA A C 1
ATOM 784 O O . ALA A 1 102 ? -18.020 1.241 14.333 1.00 97.31 102 ALA A O 1
ATOM 785 N N . ARG A 1 103 ? -19.096 0.111 12.743 1.00 97.25 103 ARG A N 1
ATOM 786 C CA . ARG A 1 103 ? -18.135 -1.009 12.733 1.00 97.25 103 ARG A CA 1
ATOM 787 C C . ARG A 1 103 ? -16.860 -0.645 11.975 1.00 97.25 103 ARG A C 1
ATOM 789 O O . ARG A 1 103 ? -15.777 -0.989 12.440 1.00 97.25 103 ARG A O 1
ATOM 796 N N . VAL A 1 104 ? -16.992 0.053 10.846 1.00 97.75 104 VAL A N 1
ATOM 797 C CA . VAL A 1 104 ? -15.848 0.519 10.050 1.00 97.75 104 VAL A CA 1
ATOM 798 C C . VAL A 1 104 ? -15.020 1.522 10.846 1.00 97.75 104 VAL A C 1
ATOM 800 O O . VAL A 1 104 ? -13.825 1.312 10.981 1.00 97.75 104 VAL A O 1
ATOM 803 N N . LEU A 1 105 ? -15.638 2.545 11.445 1.00 97.75 105 LEU A N 1
ATOM 804 C CA . LEU A 1 105 ? -14.932 3.571 12.220 1.00 97.75 105 LEU A CA 1
ATOM 805 C C . LEU A 1 105 ? -14.201 2.980 13.429 1.00 97.75 105 LEU A C 1
ATOM 807 O O . LEU A 1 105 ? -13.024 3.270 13.613 1.00 97.75 105 LEU A O 1
ATOM 811 N N . ARG A 1 106 ? -14.837 2.067 14.178 1.00 96.31 106 ARG A N 1
ATOM 812 C CA . ARG A 1 106 ? -14.172 1.349 15.280 1.00 96.31 106 ARG A CA 1
ATOM 813 C C . ARG A 1 106 ? -12.980 0.524 14.807 1.00 96.31 106 ARG A C 1
ATOM 815 O O . ARG A 1 106 ? -11.931 0.549 15.442 1.00 96.31 106 ARG A O 1
ATOM 822 N N . SER A 1 107 ? -13.120 -0.203 13.697 1.00 96.56 107 SER A N 1
ATOM 823 C CA . SER A 1 107 ? -11.998 -0.958 13.131 1.00 96.56 107 SER A CA 1
ATOM 824 C C . SER A 1 107 ? -10.884 -0.027 12.656 1.00 96.56 107 SER A C 1
ATOM 826 O O . SER A 1 107 ? -9.719 -0.311 12.915 1.00 96.56 107 SER A O 1
ATOM 828 N N . SER A 1 108 ? -11.228 1.075 11.990 1.00 97.25 108 SER A N 1
ATOM 829 C CA . SER A 1 108 ? -10.269 2.067 11.510 1.00 97.25 108 SER A CA 1
ATOM 830 C C . SER A 1 108 ? -9.512 2.719 12.664 1.00 97.25 108 SER A C 1
ATOM 832 O O . SER A 1 108 ? -8.292 2.822 12.594 1.00 97.25 108 SER A O 1
ATOM 834 N N . ALA A 1 109 ? -10.201 3.094 13.743 1.00 96.62 109 ALA A N 1
ATOM 835 C CA . ALA A 1 109 ? -9.576 3.640 14.944 1.00 96.62 109 ALA A CA 1
ATOM 836 C C . ALA A 1 109 ? -8.654 2.613 15.623 1.00 96.62 109 ALA A C 1
ATOM 838 O O . ALA A 1 109 ? -7.516 2.929 15.955 1.00 96.62 109 ALA A O 1
ATOM 839 N N . ALA A 1 110 ? -9.093 1.354 15.744 1.00 94.94 110 ALA A N 1
ATOM 840 C CA . ALA A 1 110 ? -8.294 0.286 16.350 1.00 94.94 110 ALA A CA 1
ATOM 841 C C . ALA A 1 110 ? -6.995 -0.024 15.581 1.00 94.94 110 ALA A C 1
ATOM 843 O O . ALA A 1 110 ? -5.987 -0.368 16.196 1.00 94.94 110 ALA A O 1
ATOM 844 N N . PHE A 1 111 ? -7.004 0.106 14.250 1.00 95.19 111 PHE A N 1
ATOM 845 C CA . PHE A 1 111 ? -5.800 -0.019 13.418 1.00 95.19 111 PHE A CA 1
ATOM 846 C C . PHE A 1 111 ? -4.985 1.280 13.320 1.00 95.19 111 PHE A C 1
ATOM 848 O O . PHE A 1 111 ? -3.925 1.288 12.701 1.00 95.19 111 PHE A O 1
ATOM 855 N N . GLY A 1 112 ? -5.459 2.383 13.908 1.00 94.12 112 GLY A N 1
ATOM 856 C CA . GLY A 1 112 ? -4.829 3.697 13.788 1.00 94.12 112 GLY A CA 1
ATOM 857 C C . GLY A 1 112 ? -4.958 4.316 12.394 1.00 94.12 112 GLY A C 1
ATOM 858 O O . GLY A 1 112 ? -4.213 5.230 12.067 1.00 94.12 112 GLY A O 1
ATOM 859 N N . ILE A 1 113 ? -5.884 3.842 11.560 1.00 95.81 113 ILE A N 1
ATOM 860 C CA . ILE A 1 113 ? -6.178 4.395 10.226 1.00 95.81 113 ILE A CA 1
ATOM 861 C C . ILE A 1 113 ? -6.769 5.810 10.345 1.00 95.81 113 ILE A C 1
ATOM 863 O O . ILE A 1 113 ? -6.492 6.691 9.533 1.00 95.81 113 ILE A O 1
ATOM 867 N N . ILE A 1 114 ? -7.568 6.021 11.389 1.00 95.81 114 ILE A N 1
ATOM 868 C CA . ILE A 1 114 ? -8.099 7.311 11.842 1.00 95.81 114 ILE A CA 1
ATOM 869 C C . ILE A 1 114 ? -7.898 7.401 13.358 1.00 95.81 114 ILE A C 1
ATOM 871 O O . ILE A 1 114 ? -7.627 6.386 14.000 1.00 95.81 114 ILE A O 1
ATOM 875 N N . SER A 1 115 ? -8.077 8.585 13.934 1.00 95.00 115 SER A N 1
ATOM 876 C CA . SER A 1 115 ? -8.003 8.787 15.385 1.00 95.00 115 SER A CA 1
ATOM 877 C C . SER A 1 115 ? -9.396 9.017 15.960 1.00 95.00 115 SER A C 1
ATOM 879 O O . SER A 1 115 ? -10.122 9.858 15.447 1.00 95.00 115 SER A O 1
ATOM 881 N N . GLU A 1 116 ? -9.769 8.315 17.027 1.00 94.94 116 GLU A N 1
ATOM 882 C CA . GLU A 1 116 ? -10.948 8.646 17.841 1.00 94.94 116 GLU A CA 1
ATOM 883 C C . GLU A 1 116 ? -10.512 9.658 18.909 1.00 94.94 116 GLU A C 1
ATOM 885 O O . GLU A 1 116 ? -9.652 9.356 19.736 1.00 94.94 116 GLU A O 1
ATOM 890 N N . VAL A 1 117 ? -11.012 10.892 18.818 1.00 94.69 117 VAL A N 1
ATOM 891 C CA . VAL A 1 117 ? -10.530 12.046 19.609 1.00 94.69 117 VAL A CA 1
ATOM 892 C C . VAL A 1 117 ? -11.545 12.550 20.634 1.00 94.69 117 VAL A C 1
ATOM 894 O O . VAL A 1 117 ? -11.221 13.415 21.445 1.00 94.69 117 VAL A O 1
ATOM 897 N N . GLY A 1 118 ? -12.750 11.989 20.619 1.00 92.94 118 GLY A N 1
ATOM 898 C CA . GLY A 1 118 ? -13.842 12.292 21.533 1.00 92.94 118 GLY A CA 1
ATOM 899 C C . GLY A 1 118 ? -14.976 11.286 21.358 1.00 92.94 118 GLY A C 1
ATOM 900 O O . GLY A 1 118 ? -14.902 10.403 20.499 1.00 92.94 118 GLY A O 1
ATOM 901 N N . ASP A 1 119 ? -16.027 11.426 22.165 1.00 92.75 119 ASP A N 1
ATOM 902 C CA . ASP A 1 119 ? -17.218 10.580 22.065 1.00 92.75 119 ASP A CA 1
ATOM 903 C C . ASP A 1 119 ? -17.864 10.750 20.685 1.00 92.75 119 ASP A C 1
ATOM 905 O O . ASP A 1 119 ? -18.347 11.829 20.342 1.00 92.75 119 ASP A O 1
ATOM 909 N N . ASP A 1 120 ? -17.867 9.674 19.893 1.00 93.62 120 ASP A N 1
ATOM 910 C CA . ASP A 1 120 ? -18.337 9.672 18.506 1.00 93.62 120 ASP A CA 1
ATOM 911 C C . ASP A 1 120 ? -17.623 10.703 17.602 1.00 93.62 120 ASP A C 1
ATOM 913 O O . ASP A 1 120 ? -18.186 11.120 16.589 1.00 93.62 120 ASP A O 1
ATOM 917 N N . GLU A 1 121 ? -16.385 11.105 17.913 1.00 97.00 121 GLU A N 1
ATOM 918 C CA . GLU A 1 121 ? -15.608 12.070 17.122 1.00 97.00 121 GLU A CA 1
ATOM 919 C C . GLU A 1 121 ? -14.316 11.469 16.566 1.00 97.00 121 GLU A C 1
ATOM 921 O O . GLU A 1 121 ? -13.479 10.925 17.291 1.00 97.00 121 GLU A O 1
ATOM 926 N N . TYR A 1 122 ? -14.121 11.630 15.256 1.00 97.69 122 TYR A N 1
ATOM 927 C CA . TYR A 1 122 ? -13.018 11.022 14.522 1.00 97.69 122 TYR A CA 1
ATOM 928 C C . TYR A 1 122 ? -12.208 12.063 13.755 1.00 97.69 122 TYR A C 1
ATOM 930 O O . TYR A 1 122 ? -12.762 12.936 13.090 1.00 97.69 122 TYR A O 1
ATOM 938 N N . ALA A 1 123 ? -10.886 11.942 13.799 1.00 96.62 123 ALA A N 1
ATOM 939 C CA . ALA A 1 123 ? -9.937 12.813 13.124 1.00 96.62 123 ALA A CA 1
ATOM 940 C C . ALA A 1 123 ? -9.078 12.044 12.113 1.00 96.62 123 ALA A C 1
ATOM 942 O O . ALA A 1 123 ? -8.856 10.834 12.220 1.00 96.62 123 ALA A O 1
ATOM 943 N N . PHE A 1 124 ? -8.578 12.774 11.119 1.00 96.19 124 PHE A N 1
ATOM 944 C CA . PHE A 1 124 ? -7.644 12.251 10.131 1.00 96.19 124 PHE A CA 1
ATOM 945 C C . PHE A 1 124 ? -6.297 11.881 10.774 1.00 96.19 124 PHE A C 1
ATOM 947 O O . PHE A 1 124 ? -5.780 12.645 11.589 1.00 96.19 124 PHE A O 1
ATOM 954 N N . ASN A 1 125 ? -5.699 10.754 10.371 1.00 93.44 125 ASN A N 1
ATOM 955 C CA . ASN A 1 125 ? -4.322 10.417 10.737 1.00 93.44 125 ASN A CA 1
ATOM 956 C C . ASN A 1 125 ? -3.351 10.818 9.602 1.00 93.44 125 ASN A C 1
ATOM 958 O O . ASN A 1 125 ? -3.425 10.228 8.520 1.00 93.44 125 ASN A O 1
ATOM 962 N N . PRO A 1 126 ? -2.390 11.735 9.842 1.00 91.06 126 PRO A N 1
ATOM 963 C CA . PRO A 1 126 ? -1.385 12.140 8.855 1.00 91.06 126 PRO A CA 1
ATOM 964 C C . PRO A 1 126 ? -0.559 10.999 8.246 1.00 91.06 126 PRO A C 1
ATOM 966 O O . PRO A 1 126 ? -0.101 11.120 7.114 1.00 91.06 126 PRO A O 1
ATOM 969 N N . SER A 1 127 ? -0.387 9.863 8.934 1.00 89.88 127 SER A N 1
ATOM 970 C CA . SER A 1 127 ? 0.297 8.692 8.357 1.00 89.88 127 SER A CA 1
ATOM 971 C C . SER A 1 127 ? -0.420 8.106 7.132 1.00 89.88 127 SER A C 1
ATOM 973 O O . SER A 1 127 ? 0.190 7.363 6.368 1.00 89.88 127 SER A O 1
ATOM 975 N N . PHE A 1 128 ? -1.693 8.454 6.927 1.00 93.56 128 PHE A N 1
ATOM 976 C CA . PHE A 1 128 ? -2.520 8.016 5.804 1.00 93.56 128 PHE A CA 1
ATOM 977 C C . PHE A 1 128 ? -2.750 9.130 4.766 1.00 93.56 128 PHE A C 1
ATOM 979 O O . PHE A 1 128 ? -3.666 9.015 3.955 1.00 93.56 128 PHE A O 1
ATOM 986 N N . GLU A 1 129 ? -1.924 10.189 4.753 1.00 92.56 129 GLU A N 1
ATOM 987 C CA . GLU A 1 129 ? -2.047 11.363 3.859 1.00 92.56 129 GLU A CA 1
ATOM 988 C C . GLU A 1 129 ? -2.335 10.995 2.398 1.00 92.56 129 GLU A C 1
ATOM 990 O O . GLU A 1 129 ? -3.258 11.535 1.790 1.00 92.56 129 GLU A O 1
ATOM 995 N N . LEU A 1 130 ? -1.602 10.023 1.847 1.00 91.88 130 LEU A N 1
ATOM 996 C CA . LEU A 1 130 ? -1.752 9.622 0.446 1.00 91.88 130 LEU A CA 1
ATOM 997 C C . LEU A 1 130 ? -3.166 9.112 0.119 1.00 91.88 130 LEU A C 1
ATOM 999 O O . LEU A 1 130 ? -3.665 9.345 -0.980 1.00 91.88 130 LEU A O 1
ATOM 1003 N N . PHE A 1 131 ? -3.854 8.485 1.078 1.00 94.75 131 PHE A N 1
ATOM 1004 C CA . PHE A 1 131 ? -5.218 7.985 0.887 1.00 94.75 131 PHE A CA 1
ATOM 1005 C C . PHE A 1 131 ? -6.279 9.093 0.854 1.00 94.75 131 PHE A C 1
ATOM 1007 O O . PHE A 1 131 ? -7.410 8.834 0.442 1.00 94.75 131 PHE A O 1
ATOM 1014 N N . ALA A 1 132 ? -5.951 10.323 1.264 1.00 94.81 132 ALA A N 1
ATOM 1015 C CA . ALA A 1 132 ? -6.870 11.454 1.151 1.00 94.81 132 ALA A CA 1
ATOM 1016 C C . ALA A 1 132 ? -7.045 11.931 -0.302 1.00 94.81 132 ALA A C 1
ATOM 1018 O O . ALA A 1 132 ? -8.066 12.544 -0.636 1.00 94.81 132 ALA A O 1
ATOM 1019 N N . ASN A 1 133 ? -6.085 11.624 -1.182 1.00 94.25 133 ASN A N 1
ATOM 1020 C CA . ASN A 1 133 ? -6.251 11.789 -2.619 1.00 94.25 133 ASN A CA 1
ATOM 1021 C C . ASN A 1 133 ? -7.120 10.643 -3.162 1.00 94.25 133 ASN A C 1
ATOM 1023 O O . ASN A 1 133 ? -6.703 9.487 -3.198 1.00 94.25 133 ASN A O 1
ATOM 1027 N N . VAL A 1 134 ? -8.332 10.980 -3.612 1.00 93.31 134 VAL A N 1
ATOM 1028 C CA . VAL A 1 134 ? -9.325 9.998 -4.075 1.00 93.31 134 VAL A CA 1
ATOM 1029 C C . VAL A 1 134 ? -8.809 9.176 -5.256 1.00 93.31 134 VAL A C 1
ATOM 1031 O O . VAL A 1 134 ? -8.953 7.959 -5.249 1.00 93.31 134 VAL A O 1
ATOM 1034 N N . ALA A 1 135 ? -8.160 9.810 -6.238 1.00 91.75 135 ALA A N 1
ATOM 1035 C CA . ALA A 1 135 ? -7.635 9.110 -7.412 1.00 91.75 135 ALA A CA 1
ATOM 1036 C C . ALA A 1 135 ? -6.485 8.160 -7.046 1.00 91.75 135 ALA A C 1
ATOM 1038 O O . ALA A 1 135 ? -6.366 7.069 -7.603 1.00 91.75 135 ALA A O 1
ATOM 1039 N N . PHE A 1 136 ? -5.652 8.557 -6.082 1.00 92.38 136 PHE A N 1
ATOM 1040 C CA . PHE A 1 136 ? -4.597 7.700 -5.555 1.00 92.38 136 PHE A CA 1
ATOM 1041 C C . PHE A 1 136 ? -5.169 6.480 -4.826 1.00 92.38 136 PHE A C 1
ATOM 1043 O O . PHE A 1 136 ? -4.770 5.348 -5.104 1.00 92.38 136 PHE A O 1
ATOM 1050 N N . ALA A 1 137 ? -6.115 6.706 -3.911 1.00 93.88 137 ALA A N 1
ATOM 1051 C CA . ALA A 1 137 ? -6.740 5.651 -3.124 1.00 93.88 137 ALA A CA 1
ATOM 1052 C C . ALA A 1 137 ? -7.488 4.640 -4.010 1.00 93.88 137 ALA A C 1
ATOM 1054 O O . ALA A 1 137 ? -7.361 3.434 -3.799 1.00 93.88 137 ALA A O 1
ATOM 1055 N N . ASP A 1 138 ? -8.210 5.126 -5.022 1.00 93.00 138 ASP A N 1
ATOM 1056 C CA . ASP A 1 138 ? -8.881 4.308 -6.036 1.00 93.00 138 ASP A CA 1
ATOM 1057 C C . ASP A 1 138 ? -7.877 3.467 -6.843 1.00 93.00 138 ASP A C 1
ATOM 1059 O O . ASP A 1 138 ? -8.005 2.246 -6.946 1.00 93.00 138 ASP A O 1
ATOM 1063 N N . GLY A 1 139 ? -6.790 4.090 -7.312 1.00 93.25 139 GLY A N 1
ATOM 1064 C CA . GLY A 1 139 ? -5.706 3.388 -7.996 1.00 93.25 139 GLY A CA 1
ATOM 1065 C C . GLY A 1 139 ? -5.088 2.272 -7.145 1.00 93.25 139 GLY A C 1
ATOM 1066 O O . GLY A 1 139 ? -4.948 1.141 -7.612 1.00 93.25 139 GLY A O 1
ATOM 1067 N N . LEU A 1 140 ? -4.756 2.538 -5.879 1.00 92.50 140 LEU A N 1
ATOM 1068 C CA . LEU A 1 140 ? -4.226 1.497 -4.993 1.00 92.50 140 LEU A CA 1
ATOM 1069 C C . LEU A 1 140 ? -5.227 0.371 -4.728 1.00 92.50 140 LEU A C 1
ATOM 1071 O O . LEU A 1 140 ? -4.822 -0.786 -4.618 1.00 92.50 140 LEU A O 1
ATOM 1075 N N . ASP A 1 141 ? -6.518 0.673 -4.646 1.00 94.06 141 ASP A N 1
ATOM 1076 C CA . ASP A 1 141 ? -7.542 -0.345 -4.452 1.00 94.06 141 ASP A CA 1
ATOM 1077 C C . ASP A 1 141 ? -7.693 -1.279 -5.670 1.00 94.06 141 ASP A C 1
ATOM 1079 O O . ASP A 1 141 ? -7.818 -2.505 -5.520 1.00 94.06 141 ASP A O 1
ATOM 1083 N N . HIS A 1 142 ? -7.596 -0.730 -6.881 1.00 94.31 142 HIS A N 1
ATOM 1084 C CA . HIS A 1 142 ? -7.505 -1.516 -8.110 1.00 94.31 142 HIS A CA 1
ATOM 1085 C C . HIS A 1 142 ? -6.205 -2.326 -8.184 1.00 94.31 142 HIS A C 1
ATOM 1087 O O . HIS A 1 142 ? -6.225 -3.504 -8.546 1.00 94.31 142 HIS A O 1
ATOM 1093 N N . CYS A 1 143 ? -5.080 -1.746 -7.758 1.00 93.75 143 CYS A N 1
ATOM 1094 C CA . CYS A 1 143 ? -3.813 -2.467 -7.651 1.00 93.75 143 CYS A CA 1
ATOM 1095 C C . CYS A 1 143 ? -3.924 -3.666 -6.694 1.00 93.75 143 CYS A C 1
ATOM 1097 O O . CYS A 1 143 ? -3.542 -4.785 -7.038 1.00 93.75 143 CYS A O 1
ATOM 1099 N N . ALA A 1 144 ? -4.521 -3.465 -5.516 1.00 93.88 144 ALA A N 1
ATOM 1100 C CA . ALA A 1 144 ? -4.759 -4.525 -4.540 1.00 93.88 144 ALA A CA 1
ATOM 1101 C C . ALA A 1 144 ? -5.663 -5.635 -5.100 1.00 93.88 144 ALA A C 1
ATOM 1103 O O . ALA A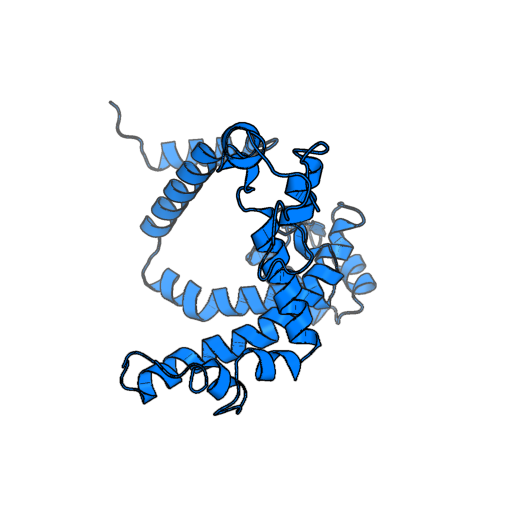 1 144 ? -5.459 -6.807 -4.789 1.00 93.88 144 ALA A O 1
ATOM 1104 N N . SER A 1 145 ? -6.620 -5.288 -5.964 1.00 94.38 145 SER A N 1
ATOM 1105 C CA . SER A 1 145 ? -7.483 -6.257 -6.656 1.00 94.38 145 SER A CA 1
ATOM 1106 C C . SER A 1 145 ? -6.733 -7.116 -7.681 1.00 94.38 145 SER A C 1
ATOM 1108 O O . SER A 1 145 ? -7.220 -8.180 -8.054 1.00 94.38 145 SER A O 1
ATOM 1110 N N . PHE A 1 146 ? -5.545 -6.689 -8.116 1.00 94.31 146 PHE A N 1
ATOM 1111 C CA . PHE A 1 146 ? -4.654 -7.483 -8.960 1.00 94.31 146 PHE A CA 1
ATOM 1112 C C . PHE A 1 146 ? -3.653 -8.314 -8.145 1.00 94.31 146 PHE A C 1
ATOM 1114 O O . PHE A 1 146 ? -3.465 -9.508 -8.383 1.00 94.31 146 PHE A O 1
ATOM 1121 N N . LEU A 1 147 ? -3.012 -7.682 -7.160 1.00 93.88 147 LEU A N 1
ATOM 1122 C CA . LEU A 1 147 ? -1.964 -8.313 -6.359 1.00 93.88 147 LEU A CA 1
ATOM 1123 C C . LEU A 1 147 ? -2.518 -9.347 -5.373 1.00 93.88 147 LEU A C 1
ATOM 1125 O O . LEU A 1 147 ? -1.918 -10.404 -5.219 1.00 93.88 147 LEU A O 1
ATOM 1129 N N . GLY A 1 148 ? -3.669 -9.074 -4.749 1.00 95.12 148 GLY A N 1
ATOM 1130 C CA . GLY A 1 148 ? -4.291 -9.948 -3.748 1.00 95.12 148 GLY A CA 1
ATOM 1131 C C . GLY A 1 148 ? -4.479 -11.388 -4.238 1.00 95.12 148 GLY A C 1
ATOM 1132 O O . GLY A 1 148 ? -3.847 -12.281 -3.678 1.00 95.12 148 GLY A O 1
ATOM 1133 N N . PRO A 1 149 ? -5.228 -11.622 -5.335 1.00 95.94 149 PRO A N 1
ATOM 1134 C CA . PRO A 1 149 ? -5.403 -12.966 -5.890 1.00 95.94 149 PRO A CA 1
ATOM 1135 C C . PRO A 1 149 ? -4.078 -13.662 -6.232 1.00 95.94 149 PRO A C 1
ATOM 1137 O O . PRO A 1 149 ? -3.944 -14.870 -6.051 1.00 95.94 149 PRO A O 1
ATOM 1140 N N . SER A 1 150 ? -3.082 -12.900 -6.695 1.00 95.56 150 SER A N 1
ATOM 1141 C CA . SER A 1 150 ? -1.753 -13.431 -7.021 1.00 95.56 150 SER A CA 1
ATOM 1142 C C . SER A 1 150 ? -1.003 -13.906 -5.772 1.00 95.56 150 SER A C 1
ATOM 1144 O O . SER A 1 150 ? -0.351 -14.948 -5.809 1.00 95.56 150 SER A O 1
ATOM 1146 N N . TYR A 1 151 ? -1.104 -13.167 -4.662 1.00 95.81 151 TYR A N 1
ATOM 1147 C CA . TYR A 1 151 ? -0.539 -13.573 -3.374 1.00 95.81 151 TYR A CA 1
ATOM 1148 C C . TYR A 1 151 ? -1.259 -14.785 -2.792 1.00 95.81 151 TYR A C 1
ATOM 1150 O O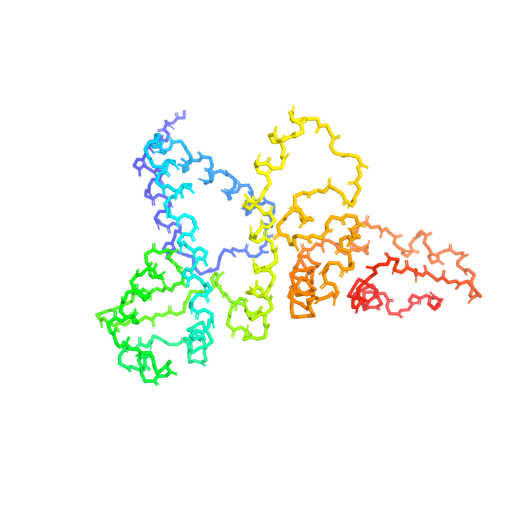 . TYR A 1 151 ? -0.594 -15.697 -2.307 1.00 95.81 151 TYR A O 1
ATOM 1158 N N . ASP A 1 152 ? -2.586 -14.827 -2.895 1.00 96.31 152 ASP A N 1
ATOM 1159 C CA . ASP A 1 152 ? -3.391 -15.944 -2.399 1.00 96.31 152 ASP A CA 1
ATOM 1160 C C . ASP A 1 152 ? -3.101 -17.241 -3.175 1.00 96.31 152 ASP A C 1
ATOM 1162 O O . ASP A 1 152 ? -3.036 -18.317 -2.586 1.00 96.31 152 ASP A O 1
ATOM 1166 N N . ALA A 1 153 ? -2.851 -17.150 -4.487 1.00 97.81 153 ALA A N 1
ATOM 1167 C CA . ALA A 1 153 ? -2.515 -18.302 -5.327 1.00 97.81 153 ALA A CA 1
ATOM 1168 C C . ALA A 1 153 ? -1.065 -18.795 -5.164 1.00 97.81 153 ALA A C 1
ATOM 1170 O O . ALA A 1 153 ? -0.750 -19.924 -5.554 1.00 97.81 153 ALA A O 1
ATOM 1171 N N . LEU A 1 154 ? -0.163 -17.967 -4.625 1.00 97.50 154 LEU A N 1
ATOM 1172 C CA . LEU A 1 154 ? 1.274 -18.247 -4.593 1.00 97.50 154 LEU A CA 1
ATOM 1173 C C . LEU A 1 154 ? 1.648 -19.510 -3.793 1.00 97.50 154 LEU A C 1
ATOM 1175 O O . LEU A 1 154 ? 2.417 -20.314 -4.330 1.00 97.50 154 LEU A O 1
ATOM 1179 N N . PRO A 1 155 ? 1.131 -19.750 -2.569 1.00 97.75 155 PRO A N 1
ATOM 1180 C CA . PRO A 1 155 ? 1.463 -20.956 -1.809 1.00 97.75 155 PRO A CA 1
ATOM 1181 C C . PRO A 1 155 ? 1.072 -22.246 -2.540 1.00 97.75 155 PRO A C 1
ATOM 1183 O O . PRO A 1 155 ? 1.872 -23.182 -2.612 1.00 97.75 155 PRO A O 1
ATOM 1186 N N . ASP A 1 156 ? -0.123 -22.279 -3.133 1.00 98.06 156 ASP A N 1
ATOM 1187 C CA . ASP A 1 156 ? -0.637 -23.444 -3.859 1.00 98.06 156 ASP A CA 1
ATOM 1188 C C . ASP A 1 156 ? 0.102 -23.664 -5.180 1.00 98.06 156 ASP A C 1
ATOM 1190 O O . ASP A 1 156 ? 0.399 -24.803 -5.550 1.00 98.06 156 ASP A O 1
ATOM 1194 N N . PHE A 1 157 ? 0.445 -22.580 -5.885 1.00 97.69 157 PHE A N 1
ATOM 1195 C CA . PHE A 1 157 ? 1.288 -22.644 -7.074 1.00 97.69 157 PHE A CA 1
ATOM 1196 C C . PHE A 1 157 ? 2.652 -23.262 -6.745 1.00 97.69 157 PHE A C 1
ATOM 1198 O O . PHE A 1 157 ? 3.017 -24.279 -7.340 1.00 97.69 157 PHE A O 1
ATOM 1205 N N . LEU A 1 158 ? 3.369 -22.714 -5.757 1.00 98.06 158 LEU A N 1
ATOM 1206 C CA . LEU A 1 158 ? 4.690 -23.215 -5.366 1.00 98.06 158 LEU A CA 1
ATOM 1207 C C . LEU A 1 158 ? 4.628 -24.663 -4.870 1.00 98.06 158 LEU A C 1
ATOM 1209 O O . LEU A 1 158 ? 5.477 -25.473 -5.235 1.00 98.06 158 LEU A O 1
ATOM 1213 N N . SER A 1 159 ? 3.589 -25.019 -4.112 1.00 98.38 159 SER A N 1
ATOM 1214 C CA . SER A 1 159 ? 3.364 -26.400 -3.671 1.00 98.38 159 SER A CA 1
ATOM 1215 C C . SER A 1 159 ? 3.153 -27.348 -4.856 1.00 98.38 159 SER A C 1
ATOM 1217 O O . SER A 1 159 ? 3.699 -28.450 -4.866 1.00 98.38 159 SER A O 1
ATOM 1219 N N . SER A 1 160 ? 2.414 -26.920 -5.887 1.00 97.12 160 SER A N 1
ATOM 1220 C CA . SER A 1 160 ? 2.145 -27.745 -7.074 1.00 97.12 160 SER A CA 1
ATOM 1221 C C . SER A 1 160 ? 3.383 -28.039 -7.924 1.00 97.12 160 SER A C 1
ATOM 1223 O O . SER A 1 160 ? 3.435 -29.082 -8.571 1.00 97.12 160 SER A O 1
ATOM 1225 N N . ILE A 1 161 ? 4.400 -27.174 -7.866 1.00 97.25 161 ILE A N 1
ATOM 1226 C CA . ILE A 1 161 ? 5.707 -27.394 -8.503 1.00 97.25 161 ILE A CA 1
ATOM 1227 C C . ILE A 1 161 ? 6.748 -27.948 -7.522 1.00 97.25 161 ILE A C 1
ATOM 1229 O O . ILE A 1 161 ? 7.944 -27.896 -7.797 1.00 97.25 161 ILE A O 1
ATOM 1233 N N . GLN A 1 162 ? 6.313 -28.448 -6.359 1.00 98.00 162 GLN A N 1
ATOM 1234 C CA . GLN A 1 162 ? 7.177 -28.991 -5.303 1.00 98.00 162 GLN A CA 1
ATOM 1235 C C . GLN A 1 162 ? 8.294 -28.027 -4.879 1.00 98.00 162 GLN A C 1
ATOM 1237 O O . GLN A 1 162 ? 9.404 -28.442 -4.550 1.00 98.00 162 GLN A O 1
ATOM 1242 N N . PHE A 1 163 ? 7.986 -26.730 -4.897 1.00 97.81 163 PHE A N 1
ATOM 1243 C CA . PHE A 1 163 ? 8.907 -25.636 -4.603 1.00 97.81 163 PHE A CA 1
ATOM 1244 C C . PHE A 1 163 ? 10.142 -25.586 -5.522 1.00 97.81 163 PHE A C 1
ATOM 1246 O O . PHE A 1 163 ? 11.177 -25.038 -5.142 1.00 97.81 163 PHE A O 1
ATOM 1253 N N . ALA A 1 164 ? 10.049 -26.136 -6.737 1.00 97.88 164 ALA A N 1
ATOM 1254 C CA . ALA A 1 164 ? 11.055 -25.939 -7.774 1.00 97.88 164 ALA A CA 1
ATOM 1255 C C . ALA A 1 164 ? 11.135 -24.460 -8.194 1.00 97.88 164 ALA A C 1
ATOM 1257 O O . ALA A 1 164 ? 10.183 -23.699 -8.027 1.00 97.88 164 ALA A O 1
ATOM 1258 N N . ASN A 1 165 ? 12.272 -24.050 -8.763 1.00 96.56 165 ASN A N 1
ATOM 1259 C CA . ASN A 1 165 ? 12.435 -22.690 -9.272 1.00 96.56 165 ASN A CA 1
ATOM 1260 C C . ASN A 1 165 ? 11.565 -22.484 -10.531 1.00 96.56 165 ASN A C 1
ATOM 1262 O O . ASN A 1 165 ? 11.842 -23.132 -11.547 1.00 96.56 165 ASN A O 1
ATOM 1266 N N . PRO A 1 166 ? 10.550 -21.598 -10.513 1.00 94.69 166 PRO A N 1
ATOM 1267 C CA . PRO A 1 166 ? 9.773 -21.296 -11.707 1.00 94.69 166 PRO A CA 1
ATOM 1268 C C . PRO A 1 166 ? 10.650 -20.522 -12.698 1.00 94.69 166 PRO A C 1
ATOM 1270 O O . PRO A 1 166 ? 11.248 -19.504 -12.356 1.00 94.69 166 PRO A O 1
ATOM 1273 N N . THR A 1 167 ? 10.753 -21.021 -13.928 1.00 96.00 167 THR A N 1
ATOM 1274 C CA . THR A 1 167 ? 11.578 -20.414 -14.993 1.00 96.00 167 THR A CA 1
ATOM 1275 C C . THR A 1 167 ? 10.759 -19.928 -16.185 1.00 96.00 167 THR A C 1
ATOM 1277 O O . THR A 1 167 ? 11.276 -19.175 -17.006 1.00 96.00 167 THR A O 1
ATOM 1280 N N . ASP A 1 168 ? 9.485 -20.313 -16.262 1.00 95.69 168 ASP A N 1
ATOM 1281 C CA . ASP A 1 168 ? 8.559 -19.868 -17.296 1.00 95.69 168 ASP A CA 1
ATOM 1282 C C . ASP A 1 168 ? 7.801 -18.613 -16.819 1.00 95.69 168 ASP A C 1
ATOM 1284 O O . ASP A 1 168 ? 7.015 -18.698 -15.870 1.00 95.69 168 ASP A O 1
ATOM 1288 N N . PRO A 1 169 ? 7.992 -17.438 -17.452 1.00 94.31 169 PRO A N 1
ATOM 1289 C CA . PRO A 1 169 ? 7.274 -16.216 -17.081 1.00 94.31 169 PRO A CA 1
ATOM 1290 C C . PRO A 1 169 ? 5.765 -16.270 -17.387 1.00 94.31 169 PRO A C 1
ATOM 1292 O O . PRO A 1 169 ? 5.018 -15.385 -16.960 1.00 94.31 169 PRO A O 1
ATOM 1295 N N . THR A 1 170 ? 5.309 -17.287 -18.123 1.00 96.62 170 THR A N 1
ATOM 1296 C CA . THR A 1 170 ? 3.908 -17.519 -18.497 1.00 96.62 170 THR A CA 1
ATOM 1297 C C . THR A 1 170 ? 3.234 -18.636 -17.689 1.00 96.62 170 THR A C 1
ATOM 1299 O O . THR A 1 170 ? 2.064 -18.949 -17.927 1.00 96.62 170 THR A O 1
ATOM 1302 N N . ASP A 1 171 ? 3.930 -19.207 -16.699 1.00 95.56 171 ASP A N 1
ATOM 1303 C CA . ASP A 1 171 ? 3.385 -20.198 -15.764 1.00 95.56 171 ASP A CA 1
ATOM 1304 C C . ASP A 1 171 ? 3.826 -19.881 -14.325 1.00 95.56 171 ASP A C 1
ATOM 1306 O O . ASP A 1 171 ? 4.751 -20.474 -13.769 1.00 95.56 171 ASP A O 1
ATOM 1310 N N . THR A 1 172 ? 3.174 -18.878 -13.729 1.00 96.00 172 THR A N 1
ATOM 1311 C CA . THR A 1 172 ? 3.407 -18.432 -12.349 1.00 96.00 172 THR A CA 1
ATOM 1312 C C . THR A 1 172 ? 2.097 -18.343 -11.557 1.00 96.00 172 THR A C 1
ATOM 1314 O O . THR A 1 172 ? 0.999 -18.565 -12.079 1.00 96.00 172 THR A O 1
ATOM 1317 N N . ALA A 1 173 ? 2.186 -17.950 -10.284 1.00 97.00 173 ALA A N 1
ATOM 1318 C CA . ALA A 1 173 ? 1.020 -17.695 -9.440 1.00 97.00 173 ALA A CA 1
AT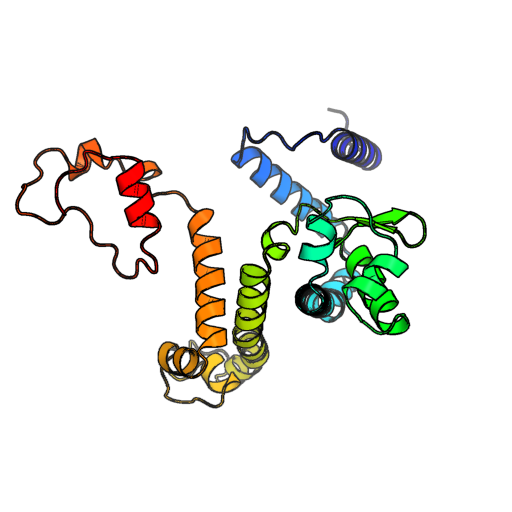OM 1319 C C . ALA A 1 173 ? 0.037 -16.669 -10.038 1.00 97.00 173 ALA A C 1
ATOM 1321 O O . ALA A 1 173 ? -1.167 -16.807 -9.837 1.00 97.00 173 ALA A O 1
ATOM 1322 N N . VAL A 1 174 ? 0.517 -15.681 -10.807 1.00 96.88 174 VAL A N 1
ATOM 1323 C CA . VAL A 1 174 ? -0.352 -14.672 -11.440 1.00 96.88 174 VAL A CA 1
ATOM 1324 C C . VAL A 1 174 ? -1.261 -15.322 -12.481 1.00 96.88 174 VAL A C 1
ATOM 1326 O O . VAL A 1 174 ? -2.472 -15.112 -12.467 1.00 96.88 174 VAL A O 1
ATOM 1329 N N . GLN A 1 175 ? -0.706 -16.163 -13.357 1.00 97.06 175 GLN A N 1
ATOM 1330 C CA . GLN A 1 175 ? -1.494 -16.889 -14.353 1.00 97.06 175 GLN A CA 1
ATOM 1331 C C . GLN A 1 175 ? -2.521 -17.803 -13.695 1.00 97.06 175 GLN A C 1
ATOM 1333 O O . GLN A 1 175 ? -3.651 -17.888 -14.167 1.00 97.06 175 GLN A O 1
ATOM 1338 N N . ARG A 1 176 ? -2.161 -18.441 -12.578 1.00 96.00 176 ARG A N 1
ATOM 1339 C CA . ARG A 1 176 ? -3.090 -19.276 -11.813 1.00 96.00 176 ARG A CA 1
ATOM 1340 C C . ARG A 1 176 ? -4.214 -18.468 -11.165 1.00 96.00 176 ARG A C 1
ATOM 1342 O O . ARG A 1 176 ? -5.362 -18.891 -11.221 1.00 96.00 176 ARG A O 1
ATOM 1349 N N . ALA A 1 177 ? -3.901 -17.309 -10.590 1.00 97.12 177 ALA A N 1
ATOM 1350 C CA . ALA A 1 177 ? -4.880 -16.431 -9.951 1.00 97.12 177 ALA A CA 1
ATOM 1351 C C . ALA A 1 177 ? -5.936 -15.889 -10.926 1.00 97.12 177 ALA A C 1
ATOM 1353 O O . ALA A 1 177 ? -7.064 -15.602 -10.529 1.00 97.12 177 ALA A O 1
ATOM 1354 N N . PHE A 1 178 ? -5.567 -15.745 -12.199 1.00 96.06 178 PHE A N 1
ATOM 1355 C CA . PHE A 1 178 ? -6.397 -15.123 -13.228 1.00 96.06 178 PHE A CA 1
ATOM 1356 C C . PHE A 1 178 ? -6.849 -16.071 -14.340 1.00 96.06 178 PHE A C 1
ATOM 1358 O O . PHE A 1 178 ? -7.372 -15.584 -15.342 1.00 96.06 178 PHE A O 1
ATOM 1365 N N . ASP A 1 179 ? -6.644 -17.379 -14.165 1.00 95.25 179 ASP A N 1
ATOM 1366 C CA . ASP A 1 179 ? -6.932 -18.421 -15.160 1.00 95.25 179 ASP A CA 1
ATOM 1367 C C . ASP A 1 179 ? -6.396 -18.067 -16.563 1.00 95.25 179 ASP A C 1
ATOM 1369 O O . ASP A 1 179 ? -7.089 -18.101 -17.577 1.00 95.25 179 ASP A O 1
ATOM 1373 N N . ALA A 1 180 ? -5.135 -17.634 -16.602 1.00 95.81 180 ALA A N 1
ATOM 1374 C CA . ALA A 1 180 ? -4.495 -17.032 -17.770 1.00 95.81 180 ALA A CA 1
ATOM 1375 C C . ALA A 1 180 ? -3.185 -17.741 -18.139 1.00 95.81 180 ALA A C 1
ATOM 1377 O O . ALA A 1 180 ? -2.178 -17.106 -18.460 1.00 95.81 180 ALA A O 1
ATOM 1378 N N . LYS A 1 181 ? -3.175 -19.076 -18.057 1.00 92.75 181 LYS A N 1
ATOM 1379 C CA . LYS A 1 181 ? -1.989 -19.886 -18.364 1.00 92.75 181 LYS A CA 1
ATOM 1380 C C . LYS A 1 181 ? -1.470 -19.604 -19.780 1.00 92.75 181 LYS A C 1
ATOM 1382 O O . LYS A 1 181 ? -2.252 -19.550 -20.726 1.00 92.75 181 LYS A O 1
ATOM 1387 N N . GLY A 1 182 ? -0.152 -19.443 -19.919 1.00 94.56 182 GLY A N 1
ATOM 1388 C CA . GLY A 1 182 ? 0.503 -19.169 -21.201 1.00 94.56 182 GLY A CA 1
ATOM 1389 C C . GLY A 1 182 ? 0.463 -17.701 -21.641 1.00 94.56 182 GLY A C 1
ATOM 1390 O O . GLY A 1 182 ? 1.073 -17.362 -22.651 1.00 94.56 182 GLY A O 1
ATOM 1391 N N . GLN A 1 183 ? -0.214 -16.818 -20.899 1.00 97.19 183 GLN A N 1
ATOM 1392 C CA . GLN A 1 183 ? -0.201 -15.378 -21.167 1.00 97.19 183 GLN A CA 1
ATOM 1393 C C . GLN A 1 183 ? 0.955 -14.691 -20.435 1.00 97.19 183 GLN A C 1
ATOM 1395 O O . GLN A 1 183 ? 1.298 -15.047 -19.300 1.00 97.19 183 GLN A O 1
ATOM 1400 N N . GLY A 1 184 ? 1.533 -13.668 -21.067 1.00 96.19 184 GLY A N 1
ATOM 1401 C CA . GLY A 1 184 ? 2.510 -12.803 -20.418 1.00 96.19 184 GLY A CA 1
ATOM 1402 C C . GLY A 1 184 ? 1.861 -11.949 -19.327 1.00 96.19 184 GLY A C 1
ATOM 1403 O O . GLY A 1 184 ? 0.688 -11.590 -19.413 1.00 96.19 184 GLY A O 1
ATOM 1404 N N . LEU A 1 185 ? 2.633 -11.573 -18.303 1.00 93.69 185 LEU A N 1
ATOM 1405 C CA . LEU A 1 185 ? 2.151 -10.720 -17.205 1.00 93.69 185 LEU A CA 1
ATOM 1406 C C . LEU A 1 185 ? 1.491 -9.428 -17.712 1.00 93.69 185 LEU A C 1
ATOM 1408 O O . LEU A 1 185 ? 0.444 -9.025 -17.204 1.00 93.69 185 LEU A O 1
ATOM 1412 N N . LEU A 1 186 ? 2.105 -8.787 -18.712 1.00 91.62 186 LEU A N 1
ATOM 1413 C CA . LEU A 1 186 ? 1.581 -7.552 -19.287 1.00 91.62 186 LEU A CA 1
ATOM 1414 C C . LEU A 1 186 ? 0.251 -7.782 -20.003 1.00 91.62 186 LEU A C 1
ATOM 1416 O O . LEU A 1 186 ? -0.643 -6.963 -19.842 1.00 91.62 186 LEU A O 1
ATOM 1420 N N . ASP A 1 187 ? 0.071 -8.899 -20.706 1.00 94.81 187 ASP A N 1
ATOM 1421 C CA . ASP A 1 187 ? -1.194 -9.211 -21.383 1.00 94.81 187 ASP A CA 1
ATOM 1422 C C . ASP A 1 187 ? -2.329 -9.382 -20.364 1.00 94.81 187 ASP A C 1
ATOM 1424 O O . ASP A 1 187 ? -3.409 -8.803 -20.505 1.00 94.81 187 ASP A O 1
ATOM 1428 N N . ILE A 1 188 ? -2.050 -10.098 -19.270 1.00 96.06 188 ILE A N 1
ATOM 1429 C CA . ILE A 1 188 ? -2.994 -10.313 -18.163 1.00 96.06 188 ILE A CA 1
ATOM 1430 C C . ILE A 1 188 ? -3.374 -8.979 -17.515 1.00 96.06 188 ILE A C 1
ATOM 1432 O O . ILE A 1 188 ? -4.545 -8.752 -17.191 1.00 96.06 188 ILE A O 1
ATOM 1436 N N . LEU A 1 189 ? -2.397 -8.096 -17.311 1.00 93.56 189 LEU A N 1
ATOM 1437 C CA . LEU A 1 189 ? -2.622 -6.785 -16.714 1.00 93.56 189 LEU A CA 1
ATOM 1438 C C . LEU A 1 189 ? -3.394 -5.858 -17.665 1.00 93.56 189 LEU A C 1
ATOM 1440 O O . LEU A 1 189 ? -4.356 -5.223 -17.245 1.00 93.56 189 LEU A O 1
ATOM 1444 N N . MET A 1 190 ? -3.026 -5.811 -18.946 1.00 90.38 190 MET A N 1
ATOM 1445 C CA . MET A 1 190 ? -3.648 -4.941 -19.951 1.00 90.38 190 MET A CA 1
ATOM 1446 C C . MET A 1 190 ? -5.077 -5.363 -20.303 1.00 90.38 190 MET A C 1
ATOM 1448 O O . MET A 1 190 ? -5.900 -4.507 -20.622 1.00 90.38 190 MET A O 1
ATOM 1452 N N . ALA A 1 191 ? -5.420 -6.644 -20.144 1.00 94.62 191 ALA A N 1
ATOM 1453 C CA . ALA A 1 191 ? -6.806 -7.114 -20.184 1.00 94.62 191 ALA A CA 1
ATOM 1454 C C . ALA A 1 191 ? -7.672 -6.564 -19.025 1.00 94.62 191 ALA A C 1
ATOM 1456 O O . ALA A 1 191 ? -8.884 -6.773 -19.002 1.00 94.62 191 ALA A O 1
ATOM 1457 N N . ARG A 1 192 ? -7.065 -5.879 -18.043 1.00 94.38 192 ARG A N 1
ATOM 1458 C CA . ARG A 1 192 ? -7.698 -5.331 -16.834 1.00 94.38 192 ARG A CA 1
ATOM 1459 C C . ARG A 1 192 ? -7.274 -3.864 -16.650 1.00 94.38 192 ARG A C 1
ATOM 1461 O O . ARG A 1 192 ? -6.474 -3.562 -15.763 1.00 94.38 192 ARG A O 1
ATOM 1468 N N . PRO A 1 193 ? -7.796 -2.932 -17.467 1.00 92.62 193 PRO A N 1
ATOM 1469 C CA . PRO A 1 193 ? -7.284 -1.561 -17.551 1.00 92.62 193 PRO A CA 1
ATOM 1470 C C . PRO A 1 193 ? -7.307 -0.799 -16.218 1.00 92.62 193 PRO A C 1
ATOM 1472 O O . PRO A 1 193 ? -6.389 -0.030 -15.942 1.00 92.62 193 PRO A O 1
ATOM 1475 N N . ASP A 1 194 ? -8.296 -1.031 -15.355 1.00 93.25 194 ASP A N 1
ATOM 1476 C CA . ASP A 1 194 ? -8.352 -0.385 -14.035 1.00 93.25 194 ASP A CA 1
ATOM 1477 C C . ASP A 1 194 ? -7.230 -0.873 -13.116 1.00 93.25 194 ASP A C 1
ATOM 1479 O O . ASP A 1 194 ? -6.540 -0.075 -12.483 1.00 93.25 194 ASP A O 1
ATOM 1483 N N . ASN A 1 195 ? -6.968 -2.180 -13.125 1.00 93.94 195 ASN A N 1
ATOM 1484 C CA . ASN A 1 195 ? -5.856 -2.780 -12.396 1.00 93.94 195 ASN A CA 1
ATOM 1485 C C . ASN A 1 195 ? -4.505 -2.301 -12.943 1.00 93.94 195 ASN A C 1
ATOM 1487 O O . ASN A 1 195 ? -3.600 -2.022 -12.160 1.00 93.94 195 ASN A O 1
ATOM 1491 N N . ALA A 1 196 ? -4.377 -2.163 -14.267 1.00 92.06 196 ALA A N 1
ATOM 1492 C CA . ALA A 1 196 ? -3.184 -1.620 -14.914 1.00 92.06 196 ALA A CA 1
ATOM 1493 C C . ALA A 1 196 ? -2.910 -0.173 -14.480 1.00 92.06 196 ALA A C 1
ATOM 1495 O O . ALA A 1 196 ? -1.787 0.155 -14.094 1.00 92.06 196 ALA A O 1
ATOM 1496 N N . ARG A 1 197 ? -3.946 0.679 -14.464 1.00 90.00 197 ARG A N 1
ATOM 1497 C CA . ARG A 1 197 ? -3.849 2.049 -13.935 1.00 90.00 197 ARG A CA 1
ATOM 1498 C C . ARG A 1 197 ? -3.439 2.046 -12.467 1.00 90.00 197 ARG A C 1
ATOM 1500 O O . ARG A 1 197 ? -2.514 2.763 -12.096 1.00 90.00 197 ARG A O 1
ATOM 1507 N N . GLY A 1 198 ? -4.069 1.197 -11.659 1.00 91.50 198 GLY A N 1
ATOM 1508 C CA . GLY A 1 198 ? -3.738 1.052 -10.248 1.00 91.50 198 GLY A CA 1
ATOM 1509 C C . GLY A 1 198 ? -2.291 0.631 -9.997 1.00 91.50 198 GLY A C 1
ATOM 1510 O O . GLY A 1 198 ? -1.607 1.206 -9.150 1.00 91.50 198 GLY A O 1
ATOM 1511 N N . PHE A 1 199 ? -1.790 -0.332 -10.773 1.00 88.44 199 PHE A N 1
ATOM 1512 C CA . PHE A 1 199 ? -0.388 -0.743 -10.735 1.00 88.44 199 PHE A CA 1
ATOM 1513 C C . PHE A 1 199 ? 0.553 0.412 -11.109 1.00 88.44 199 PHE A C 1
ATOM 1515 O O . PHE A 1 199 ? 1.555 0.631 -10.429 1.00 88.44 199 PHE A O 1
ATOM 1522 N N . GLY A 1 200 ? 0.193 1.210 -12.119 1.00 87.69 200 GLY A N 1
ATOM 1523 C CA . GLY A 1 200 ? 0.907 2.440 -12.468 1.00 87.69 200 GLY A CA 1
ATOM 1524 C C . GLY A 1 200 ? 0.963 3.460 -11.322 1.00 87.69 200 GLY A C 1
ATOM 1525 O O . GLY A 1 200 ? 2.024 4.027 -11.065 1.00 87.69 200 GLY A O 1
ATOM 1526 N N . THR A 1 201 ? -0.137 3.656 -10.585 1.00 87.56 201 THR A N 1
ATOM 1527 C CA . THR A 1 201 ? -0.173 4.523 -9.390 1.00 87.56 201 THR A CA 1
ATOM 1528 C C . THR A 1 201 ? 0.810 4.050 -8.317 1.00 87.56 201 THR A C 1
ATOM 1530 O O . THR A 1 201 ? 1.582 4.853 -7.784 1.00 87.56 201 THR A O 1
ATOM 1533 N N . LEU A 1 202 ? 0.840 2.744 -8.025 1.00 84.44 202 LEU A N 1
ATOM 1534 C CA . LEU A 1 202 ? 1.770 2.178 -7.044 1.00 84.44 202 LEU A CA 1
ATOM 1535 C C . LEU A 1 202 ? 3.236 2.374 -7.468 1.00 84.44 202 LEU A C 1
ATOM 1537 O O . LEU A 1 202 ? 4.051 2.817 -6.660 1.00 84.44 202 LEU A O 1
ATOM 1541 N N . MET A 1 203 ? 3.559 2.100 -8.736 1.00 82.12 203 MET A N 1
ATOM 1542 C CA . MET A 1 203 ? 4.908 2.291 -9.286 1.00 82.12 203 MET A CA 1
ATOM 1543 C C . MET A 1 203 ? 5.387 3.741 -9.160 1.00 82.12 203 MET A C 1
ATOM 1545 O O . MET A 1 203 ? 6.514 3.973 -8.724 1.00 82.12 203 MET A O 1
ATOM 1549 N N . ASN A 1 204 ? 4.519 4.714 -9.450 1.00 79.94 204 ASN A N 1
ATOM 1550 C CA . ASN A 1 204 ? 4.844 6.134 -9.289 1.00 79.94 204 ASN A CA 1
ATOM 1551 C C . ASN A 1 204 ? 5.144 6.502 -7.831 1.00 79.94 204 ASN A C 1
ATOM 1553 O O . ASN A 1 204 ? 6.101 7.225 -7.567 1.00 79.94 204 ASN A O 1
ATOM 1557 N N . THR A 1 205 ? 4.375 5.957 -6.884 1.00 78.19 205 THR A N 1
ATOM 1558 C CA . THR A 1 205 ? 4.578 6.197 -5.443 1.00 78.19 205 THR A CA 1
ATOM 1559 C C . THR A 1 205 ? 5.971 5.756 -4.989 1.00 78.19 205 THR A C 1
ATOM 1561 O O . THR A 1 205 ? 6.644 6.458 -4.240 1.00 78.19 205 THR A O 1
ATOM 1564 N N . TRP A 1 206 ? 6.430 4.586 -5.447 1.00 69.00 206 TRP A N 1
ATOM 1565 C CA . TRP A 1 206 ? 7.781 4.101 -5.143 1.00 69.00 206 TRP A CA 1
ATOM 1566 C C . TRP A 1 206 ? 8.865 4.898 -5.873 1.00 69.00 206 TRP A C 1
ATOM 1568 O O . TRP A 1 206 ? 9.971 5.041 -5.354 1.00 69.00 206 TRP A O 1
ATOM 1578 N N . GLY A 1 207 ? 8.562 5.431 -7.058 1.00 68.19 207 GLY A N 1
ATOM 1579 C CA . GLY A 1 207 ? 9.464 6.298 -7.813 1.00 68.19 207 GLY A CA 1
ATOM 1580 C C . GLY A 1 207 ? 9.863 7.565 -7.051 1.00 68.19 207 GLY A C 1
ATOM 1581 O O . GLY A 1 207 ? 11.043 7.914 -7.049 1.00 68.19 207 GLY A O 1
ATOM 1582 N N . GLU A 1 208 ? 8.910 8.209 -6.371 1.00 67.69 208 GLU A N 1
ATOM 1583 C CA . GLU A 1 208 ? 9.103 9.490 -5.668 1.00 67.69 208 GLU A CA 1
ATOM 1584 C C . GLU A 1 208 ? 10.024 9.399 -4.440 1.00 67.69 208 GLU A C 1
ATOM 1586 O O . GLU A 1 208 ? 10.718 10.361 -4.121 1.00 67.69 208 GLU A O 1
ATOM 1591 N N . GLY A 1 209 ? 10.071 8.246 -3.766 1.00 63.34 209 GLY A N 1
ATOM 1592 C CA . GLY A 1 209 ? 10.883 8.046 -2.557 1.00 63.34 209 GLY A CA 1
ATOM 1593 C C . GLY A 1 209 ? 12.334 7.616 -2.805 1.00 63.34 209 GLY A C 1
ATOM 1594 O O . GLY A 1 209 ? 13.096 7.468 -1.850 1.00 63.34 209 GLY A O 1
ATOM 1595 N N . ASN A 1 210 ? 12.723 7.369 -4.058 1.00 68.62 210 ASN A N 1
ATOM 1596 C CA . ASN A 1 210 ? 14.046 6.849 -4.402 1.00 68.62 210 ASN A CA 1
ATOM 1597 C C . ASN A 1 210 ? 15.012 7.961 -4.818 1.00 68.62 210 ASN A C 1
ATOM 1599 O O . ASN A 1 210 ? 14.626 8.893 -5.522 1.00 68.62 210 ASN A O 1
ATOM 1603 N N . SER A 1 211 ? 16.295 7.793 -4.479 1.00 71.81 211 SER A N 1
ATOM 1604 C CA . SER A 1 211 ? 17.369 8.687 -4.923 1.00 71.81 211 SER A CA 1
ATOM 1605 C C . SER A 1 211 ? 17.323 8.916 -6.436 1.00 71.81 211 SER A C 1
AT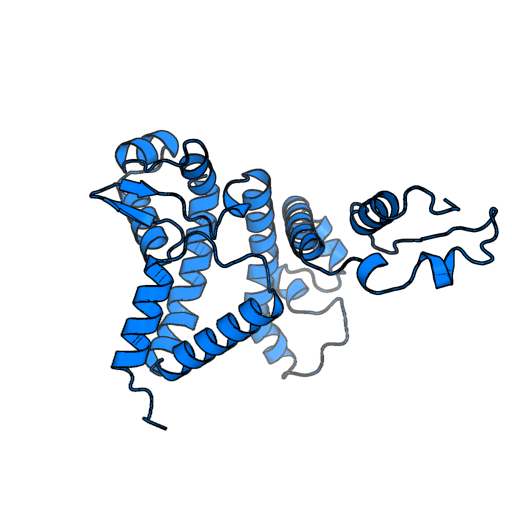OM 1607 O O . SER A 1 211 ? 17.045 8.001 -7.231 1.00 71.81 211 SER A O 1
ATOM 1609 N N . LEU A 1 212 ? 17.566 10.159 -6.839 1.00 83.44 212 LEU A N 1
ATOM 1610 C CA . LEU A 1 212 ? 17.569 10.552 -8.238 1.00 83.44 212 LEU A CA 1
ATOM 1611 C C . LEU A 1 212 ? 18.975 10.354 -8.811 1.00 83.44 212 LEU A C 1
ATOM 1613 O O . LEU A 1 212 ? 19.964 10.319 -8.082 1.00 83.44 212 LEU A O 1
ATOM 1617 N N . ILE A 1 213 ? 19.074 10.173 -10.128 1.00 85.69 213 ILE A N 1
ATOM 1618 C CA . ILE A 1 213 ? 20.352 9.824 -10.762 1.00 85.69 213 ILE A CA 1
ATOM 1619 C C . ILE A 1 213 ? 21.417 10.903 -10.534 1.00 85.69 213 ILE A C 1
ATOM 1621 O O . ILE A 1 213 ? 22.568 10.566 -10.279 1.00 85.69 213 ILE A O 1
ATOM 1625 N N . GLN A 1 214 ? 21.027 12.178 -10.532 1.00 85.38 214 GLN A N 1
ATOM 1626 C CA . GLN A 1 214 ? 21.927 13.297 -10.258 1.00 85.38 214 GLN A CA 1
ATOM 1627 C C . GLN A 1 214 ? 22.484 13.308 -8.826 1.00 85.38 214 GLN A C 1
ATOM 1629 O O . GLN A 1 214 ? 23.514 13.930 -8.590 1.00 85.38 214 GLN A O 1
ATOM 1634 N N . ASP A 1 215 ? 21.830 12.620 -7.885 1.00 84.69 215 ASP A N 1
ATOM 1635 C CA . ASP A 1 215 ? 22.296 12.513 -6.498 1.00 84.69 215 ASP A CA 1
ATOM 1636 C C . ASP A 1 215 ? 23.268 11.336 -6.318 1.00 84.69 215 ASP A C 1
ATOM 1638 O O . ASP A 1 215 ? 24.016 11.275 -5.344 1.00 84.69 215 ASP A O 1
ATOM 1642 N N . LEU A 1 216 ? 23.234 10.371 -7.243 1.00 86.62 216 LEU A N 1
ATOM 1643 C CA . LEU A 1 216 ? 24.004 9.127 -7.181 1.00 86.62 216 LEU A CA 1
ATOM 1644 C C . LEU A 1 216 ? 25.203 9.120 -8.128 1.00 86.62 216 LEU A C 1
ATOM 1646 O O . LEU A 1 216 ? 26.164 8.385 -7.899 1.00 86.62 216 LEU A O 1
ATOM 1650 N N . TYR A 1 217 ? 25.131 9.891 -9.210 1.00 88.06 217 TYR A N 1
ATOM 1651 C CA . TYR A 1 217 ? 26.103 9.875 -10.287 1.00 88.06 217 TYR A CA 1
ATOM 1652 C C . TYR A 1 217 ? 26.510 11.307 -10.669 1.00 88.06 217 TYR A C 1
ATOM 1654 O O . TYR A 1 217 ? 25.634 12.150 -10.873 1.00 88.06 217 TYR A O 1
ATOM 1662 N N . PRO A 1 218 ? 27.818 11.599 -10.803 1.00 88.62 218 PRO A N 1
ATOM 1663 C CA . PRO A 1 218 ? 28.317 12.926 -11.160 1.00 88.62 218 PRO A CA 1
ATOM 1664 C C . PRO A 1 218 ? 28.103 13.204 -12.657 1.00 88.62 218 PRO A C 1
ATOM 1666 O O . PRO A 1 218 ? 29.013 13.085 -13.482 1.00 88.62 218 PRO A O 1
ATOM 1669 N N . ILE A 1 219 ? 26.852 13.514 -13.018 1.00 88.94 219 ILE A N 1
ATOM 1670 C CA . ILE A 1 219 ? 26.384 13.682 -14.403 1.00 88.94 219 ILE A CA 1
ATOM 1671 C C . ILE A 1 219 ? 27.165 14.782 -15.129 1.00 88.94 219 ILE A C 1
ATOM 1673 O O . ILE A 1 219 ? 27.549 14.598 -16.283 1.00 88.94 219 ILE A O 1
ATOM 1677 N N . ARG A 1 220 ? 27.430 15.920 -14.475 1.00 86.00 220 ARG A N 1
ATOM 1678 C CA . ARG A 1 220 ? 28.130 17.043 -15.118 1.00 86.00 220 ARG A CA 1
ATOM 1679 C C . ARG A 1 220 ? 29.564 16.671 -15.467 1.00 86.00 220 ARG A C 1
ATOM 1681 O O . ARG A 1 220 ? 30.010 16.877 -16.589 1.00 86.00 220 ARG A O 1
ATOM 1688 N N . GLU A 1 221 ? 30.270 16.095 -14.513 1.00 86.56 221 GLU A N 1
ATOM 1689 C CA . GLU A 1 221 ? 31.678 15.753 -14.641 1.00 86.56 221 GLU A CA 1
ATOM 1690 C C . GLU A 1 221 ? 31.883 14.588 -15.612 1.00 86.56 221 GLU A C 1
ATOM 1692 O O . GLU A 1 221 ? 32.884 14.558 -16.322 1.00 86.56 221 GLU A O 1
ATOM 1697 N N . SER A 1 222 ? 30.935 13.646 -15.651 1.00 85.44 222 SER A N 1
ATOM 1698 C CA . SER A 1 222 ? 31.103 12.384 -16.379 1.00 85.44 222 SER A CA 1
ATOM 1699 C C . SER A 1 222 ? 30.441 12.351 -17.754 1.00 85.44 222 SER A C 1
ATOM 1701 O O . SER A 1 222 ? 30.920 11.619 -18.613 1.00 85.44 222 SER A O 1
ATOM 1703 N N . LEU A 1 223 ? 29.343 13.088 -17.967 1.00 84.25 223 LEU A N 1
ATOM 1704 C CA . LEU A 1 223 ? 28.571 13.033 -19.220 1.00 84.25 223 LEU A CA 1
ATOM 1705 C C . LEU A 1 223 ? 28.597 14.338 -20.013 1.00 84.25 223 LEU A C 1
ATOM 1707 O O . LEU A 1 223 ? 28.519 14.296 -21.234 1.00 84.25 223 LEU A O 1
ATOM 1711 N N . VAL A 1 224 ? 28.700 15.496 -19.351 1.00 83.56 224 VAL A N 1
ATOM 1712 C CA . VAL A 1 224 ? 28.705 16.795 -20.053 1.00 83.56 224 VAL A CA 1
ATOM 1713 C C . VAL A 1 224 ? 30.091 17.114 -20.615 1.00 83.56 224 VAL A C 1
ATOM 1715 O O . VAL A 1 224 ? 30.209 17.696 -21.695 1.00 83.56 224 VAL A O 1
ATOM 1718 N N . ALA A 1 225 ? 31.154 16.720 -19.910 1.00 80.06 225 ALA A N 1
ATOM 1719 C CA . ALA A 1 225 ? 32.522 16.913 -20.372 1.00 80.06 225 ALA A CA 1
ATOM 1720 C C . ALA A 1 225 ? 32.799 16.072 -21.633 1.00 80.06 225 ALA A C 1
ATOM 1722 O O . ALA A 1 225 ? 32.910 14.852 -21.567 1.00 80.06 225 ALA A O 1
ATOM 1723 N N . GLY A 1 226 ? 32.929 16.738 -22.785 1.00 81.25 226 GLY A N 1
ATOM 1724 C CA . GLY A 1 226 ? 33.166 16.076 -24.074 1.00 81.25 226 GLY A CA 1
ATOM 1725 C C . GLY A 1 226 ? 31.900 15.564 -24.765 1.00 81.25 226 GLY A C 1
ATOM 1726 O O . GLY A 1 226 ? 32.013 14.760 -25.687 1.00 81.25 226 GLY A O 1
ATOM 1727 N N . PHE A 1 227 ? 30.718 16.020 -24.337 1.00 87.19 227 PHE A N 1
ATOM 1728 C CA . PHE A 1 227 ? 29.456 15.651 -24.968 1.00 87.19 227 PHE A CA 1
ATOM 1729 C C . PHE A 1 227 ? 29.385 16.126 -26.425 1.00 87.19 227 PHE A C 1
ATOM 1731 O O . PHE A 1 227 ? 29.581 17.309 -26.715 1.00 87.19 227 PHE A O 1
ATOM 1738 N N . ASP A 1 228 ? 29.060 15.204 -27.328 1.00 87.25 228 ASP A N 1
ATOM 1739 C CA . ASP A 1 228 ? 28.762 15.505 -28.725 1.00 87.25 228 ASP A CA 1
ATOM 1740 C C . ASP A 1 228 ? 27.322 16.017 -28.848 1.00 87.25 228 ASP A C 1
ATOM 1742 O O . ASP A 1 228 ? 26.371 15.308 -28.517 1.00 87.25 228 ASP A O 1
ATOM 1746 N N . SER A 1 229 ? 27.153 17.243 -29.346 1.00 83.62 229 SER A N 1
ATOM 1747 C CA . SER A 1 229 ? 25.848 17.897 -29.475 1.00 83.62 229 SER A CA 1
ATOM 1748 C C . SER A 1 229 ? 24.867 17.184 -30.407 1.00 83.62 229 SER A C 1
ATOM 1750 O O . SER A 1 229 ? 23.670 17.451 -30.322 1.00 83.62 229 SER A O 1
ATOM 1752 N N . GLU A 1 230 ? 25.350 16.304 -31.286 1.00 84.81 230 GLU A N 1
ATOM 1753 C CA . GLU A 1 230 ? 24.501 15.498 -32.173 1.00 84.81 230 GLU A CA 1
ATOM 1754 C C . GLU A 1 230 ? 24.027 14.184 -31.521 1.00 84.81 230 GLU A C 1
ATOM 1756 O O . GLU A 1 230 ? 23.189 13.476 -32.083 1.00 84.81 230 GLU A O 1
ATOM 1761 N N . SER A 1 231 ? 24.525 13.859 -30.324 1.00 87.62 231 SER A N 1
ATOM 1762 C CA . SER A 1 231 ? 24.198 12.627 -29.602 1.00 87.62 231 SER A CA 1
ATOM 1763 C C . SER A 1 231 ? 23.011 12.781 -28.635 1.00 87.62 231 SER A C 1
ATOM 1765 O O . SER A 1 231 ? 22.611 13.885 -28.258 1.00 87.62 231 SER A O 1
ATOM 1767 N N . VAL A 1 232 ? 22.413 11.651 -28.238 1.00 89.56 232 VAL A N 1
ATOM 1768 C CA . VAL A 1 232 ? 21.335 11.606 -27.234 1.00 89.56 232 VAL A CA 1
ATOM 1769 C C . VAL A 1 232 ? 21.951 11.542 -25.842 1.00 89.56 232 VAL A C 1
ATOM 1771 O O . VAL A 1 232 ? 22.779 10.672 -25.574 1.00 89.56 232 VAL A O 1
ATOM 1774 N N . MET A 1 233 ? 21.528 12.437 -24.949 1.00 87.88 233 MET A N 1
ATOM 1775 C CA . MET A 1 233 ? 22.108 12.536 -23.607 1.00 87.88 233 MET A CA 1
ATOM 1776 C C . MET A 1 233 ? 21.577 11.462 -22.666 1.00 87.88 233 MET A C 1
ATOM 1778 O O . MET A 1 233 ? 22.330 10.866 -21.896 1.00 87.88 233 MET A O 1
ATOM 1782 N N . PHE A 1 234 ? 20.267 11.230 -22.690 1.00 88.31 234 PHE A N 1
ATOM 1783 C CA . PHE A 1 234 ? 19.636 10.349 -21.722 1.00 88.31 234 PHE A CA 1
ATOM 1784 C C . PHE A 1 234 ? 18.436 9.631 -22.327 1.00 88.31 234 PHE A C 1
ATOM 1786 O O . PHE A 1 234 ? 17.505 10.258 -22.824 1.00 88.31 234 PHE A O 1
ATOM 1793 N N . VAL A 1 235 ? 18.438 8.300 -22.240 1.00 89.31 235 VAL A N 1
ATOM 1794 C CA . VAL A 1 235 ? 17.308 7.458 -22.646 1.00 89.31 235 VAL A CA 1
ATOM 1795 C C . VAL A 1 235 ? 16.792 6.709 -21.426 1.00 89.31 235 VAL A C 1
ATOM 1797 O O . VAL A 1 235 ? 17.468 5.832 -20.889 1.00 89.31 235 VAL A O 1
ATOM 1800 N N . ASP A 1 236 ? 15.574 7.041 -21.007 1.00 88.62 236 ASP A N 1
ATOM 1801 C CA . ASP A 1 236 ? 14.899 6.391 -19.883 1.00 88.62 236 ASP A CA 1
ATOM 1802 C C . ASP A 1 236 ? 14.151 5.130 -20.357 1.00 88.62 236 ASP A C 1
ATOM 1804 O O . ASP A 1 236 ? 12.954 5.155 -20.666 1.00 88.62 236 ASP A O 1
ATOM 1808 N N . VAL A 1 237 ? 14.877 4.015 -20.498 1.00 90.62 237 VAL A N 1
ATOM 1809 C CA . VAL A 1 237 ? 14.308 2.735 -20.955 1.00 90.62 237 VAL A CA 1
ATOM 1810 C C . VAL A 1 237 ? 13.338 2.192 -19.902 1.00 90.62 237 VAL A C 1
ATOM 1812 O O . VAL A 1 237 ? 13.751 1.700 -18.856 1.00 90.62 237 VAL A O 1
ATOM 1815 N N . GLY A 1 238 ? 12.036 2.254 -20.197 1.00 84.19 238 GLY A N 1
ATOM 1816 C CA . GLY A 1 238 ? 10.986 1.882 -19.243 1.00 84.19 238 GLY A CA 1
ATOM 1817 C C . GLY A 1 238 ? 10.629 2.989 -18.242 1.00 84.19 238 GLY A C 1
ATOM 1818 O O . GLY A 1 238 ? 10.048 2.692 -17.203 1.00 84.19 238 GLY A O 1
ATOM 1819 N N . GLY A 1 239 ? 10.920 4.256 -18.559 1.00 81.94 239 GLY A N 1
ATOM 1820 C CA . GLY A 1 239 ? 10.743 5.418 -17.673 1.00 81.94 239 GLY A CA 1
ATOM 1821 C C . GLY A 1 239 ? 9.314 5.780 -17.249 1.00 81.94 239 GLY A C 1
ATOM 1822 O O . GLY A 1 239 ? 9.104 6.807 -16.599 1.00 81.94 239 GLY A O 1
ATOM 1823 N N . GLY A 1 240 ? 8.310 4.982 -17.622 1.00 81.56 240 GLY A N 1
ATOM 1824 C CA . GLY A 1 240 ? 6.905 5.218 -17.285 1.00 81.56 240 GLY A CA 1
ATOM 1825 C C . GLY A 1 240 ? 6.431 6.603 -17.734 1.00 81.56 240 GLY A C 1
ATOM 1826 O O . GLY A 1 240 ? 6.455 6.921 -18.919 1.00 81.56 240 GLY A O 1
ATOM 1827 N N . TYR A 1 241 ? 6.025 7.443 -16.777 1.00 80.56 241 TYR A N 1
ATOM 1828 C CA . TYR A 1 241 ? 5.585 8.823 -17.032 1.00 80.56 241 TYR A CA 1
ATOM 1829 C C . TYR A 1 241 ? 6.743 9.838 -17.153 1.00 80.56 241 TYR A C 1
ATOM 1831 O O . TYR A 1 241 ? 6.506 11.045 -17.149 1.00 80.56 241 TYR A O 1
ATOM 1839 N N . GLY A 1 242 ? 7.997 9.378 -17.222 1.00 86.38 242 GLY A N 1
ATOM 1840 C CA . GLY A 1 242 ? 9.182 10.218 -17.425 1.00 86.38 242 GLY A CA 1
ATOM 1841 C C . GLY A 1 242 ? 9.627 10.997 -16.186 1.00 86.38 242 GLY A C 1
ATOM 1842 O O . GLY A 1 242 ? 10.382 11.959 -16.301 1.00 86.38 242 GLY A O 1
ATOM 1843 N N . GLN A 1 243 ? 9.171 10.611 -14.991 1.00 83.19 243 GLN A N 1
ATOM 1844 C CA . GLN A 1 243 ? 9.441 11.331 -13.739 1.00 83.19 243 GLN A CA 1
ATOM 1845 C C . GLN A 1 243 ? 10.946 11.526 -13.487 1.00 83.19 243 GLN A C 1
ATOM 1847 O O . GLN A 1 243 ? 11.368 12.611 -13.087 1.00 83.19 243 GLN A O 1
ATOM 1852 N N . LYS A 1 244 ? 11.762 10.498 -13.769 1.00 85.12 244 LYS A N 1
ATOM 1853 C CA . LYS A 1 244 ? 13.225 10.528 -13.610 1.00 85.12 244 LYS A CA 1
ATOM 1854 C C . LYS A 1 244 ? 13.875 11.488 -14.610 1.00 85.12 244 LYS A C 1
ATOM 1856 O O . LYS A 1 244 ? 14.671 12.329 -14.200 1.00 85.12 244 LYS A O 1
ATOM 1861 N N . ALA A 1 245 ? 13.483 11.431 -15.884 1.00 88.88 245 ALA A N 1
ATOM 1862 C CA . ALA A 1 245 ? 13.954 12.364 -16.910 1.00 88.88 245 ALA A CA 1
ATOM 1863 C C . ALA A 1 245 ? 13.561 13.825 -16.604 1.00 88.88 245 ALA A C 1
ATOM 1865 O O . ALA A 1 245 ? 14.392 14.729 -16.694 1.00 88.88 245 ALA A O 1
ATOM 1866 N N . ILE A 1 246 ? 12.319 14.063 -16.161 1.00 88.94 246 ILE A N 1
ATOM 1867 C CA . ILE A 1 246 ? 11.838 15.391 -15.745 1.00 88.94 246 ILE A CA 1
ATOM 1868 C C . ILE A 1 246 ? 12.651 15.911 -14.555 1.00 88.94 246 ILE A C 1
ATOM 1870 O O . ILE A 1 246 ? 13.061 17.072 -14.549 1.00 88.94 246 ILE A O 1
ATOM 1874 N N . ALA A 1 247 ? 12.892 15.070 -13.546 1.00 88.69 247 ALA A N 1
ATOM 1875 C CA . ALA A 1 247 ? 13.679 15.441 -12.376 1.00 88.69 247 ALA A CA 1
ATOM 1876 C C . ALA A 1 247 ? 15.129 15.783 -12.749 1.00 88.69 247 ALA A C 1
ATOM 1878 O O . ALA A 1 247 ? 15.642 16.809 -12.302 1.00 88.69 247 ALA A O 1
ATOM 1879 N N . LEU A 1 248 ? 15.750 14.987 -13.625 1.00 89.62 248 LEU A N 1
ATOM 1880 C CA . LEU A 1 248 ? 17.092 15.249 -14.140 1.00 89.62 248 LEU A CA 1
ATOM 1881 C C . LEU A 1 248 ? 17.159 16.595 -14.874 1.00 89.62 248 LEU A C 1
ATOM 1883 O O . LEU A 1 248 ? 18.019 17.418 -14.562 1.00 89.62 248 LEU A O 1
ATOM 1887 N N . LYS A 1 249 ? 16.219 16.869 -15.792 1.00 88.81 249 LYS A N 1
ATOM 1888 C CA . LYS A 1 249 ? 16.191 18.142 -16.530 1.00 88.81 249 LYS A CA 1
ATOM 1889 C C . LYS A 1 249 ? 15.941 19.342 -15.614 1.00 88.81 249 LYS A C 1
ATOM 1891 O O . LYS A 1 249 ? 16.483 20.414 -15.856 1.00 88.81 249 LYS A O 1
ATOM 1896 N N . ARG A 1 250 ? 15.151 19.185 -14.547 1.00 90.75 250 ARG A N 1
ATOM 1897 C CA . ARG A 1 250 ? 14.958 20.240 -13.535 1.00 90.75 250 ARG A CA 1
ATOM 1898 C C . ARG A 1 250 ? 16.221 20.496 -12.715 1.00 90.75 250 ARG A C 1
ATOM 1900 O O . ARG A 1 250 ? 16.511 21.649 -12.419 1.00 90.75 250 ARG A O 1
ATOM 1907 N N . ALA A 1 251 ? 16.955 19.445 -12.356 1.00 89.31 251 ALA A N 1
ATOM 1908 C CA . ALA A 1 251 ? 18.196 19.563 -11.594 1.00 89.31 251 ALA A CA 1
ATOM 1909 C C . ALA A 1 251 ? 19.351 20.141 -12.430 1.00 89.31 251 ALA A C 1
ATOM 1911 O O . ALA A 1 251 ? 20.199 20.860 -11.904 1.00 89.31 251 ALA A O 1
ATOM 1912 N N . ILE A 1 252 ? 19.376 19.849 -13.735 1.00 90.06 252 ILE A N 1
ATOM 1913 C CA . ILE A 1 252 ? 20.414 20.290 -14.674 1.00 90.06 252 ILE A CA 1
ATOM 1914 C C . ILE A 1 252 ? 19.737 20.888 -15.926 1.00 90.06 252 ILE A C 1
ATOM 1916 O O . ILE A 1 252 ? 19.647 20.228 -16.964 1.00 90.06 252 ILE A O 1
ATOM 1920 N N . PRO A 1 253 ? 19.221 22.131 -15.859 1.00 89.31 253 PRO A N 1
ATOM 1921 C CA . PRO A 1 253 ? 18.450 22.725 -16.959 1.00 89.31 253 PRO A CA 1
ATOM 1922 C C . PRO A 1 253 ? 19.246 22.885 -18.259 1.00 89.31 253 PRO A C 1
ATOM 1924 O O . PRO A 1 253 ? 18.705 22.717 -19.354 1.00 89.31 253 PRO A O 1
ATOM 1927 N N . ASP A 1 254 ? 20.539 23.164 -18.124 1.00 88.81 254 ASP A N 1
ATOM 1928 C CA . ASP A 1 254 ? 21.530 23.338 -19.185 1.00 88.81 254 ASP A CA 1
ATOM 1929 C C . ASP A 1 254 ? 22.134 22.016 -19.682 1.00 88.81 254 ASP A C 1
ATOM 1931 O O . ASP A 1 254 ? 23.082 22.045 -20.463 1.00 88.81 254 ASP A O 1
ATOM 1935 N N . LEU A 1 255 ? 21.602 20.861 -19.256 1.00 87.50 255 LEU A N 1
ATOM 1936 C CA . LEU A 1 255 ? 22.060 19.562 -19.746 1.00 87.50 255 LEU A CA 1
ATOM 1937 C C . LEU A 1 255 ? 21.928 19.520 -21.287 1.00 87.50 255 LEU A C 1
ATOM 1939 O O . LEU A 1 255 ? 20.803 19.712 -21.777 1.00 87.50 255 LEU A O 1
ATOM 1943 N N . PRO A 1 256 ? 23.038 19.327 -22.031 1.00 85.81 256 PRO A N 1
ATOM 1944 C CA . PRO A 1 256 ? 23.033 19.312 -23.492 1.00 85.81 256 PRO A CA 1
ATOM 1945 C C . PRO A 1 256 ? 22.411 18.020 -24.035 1.00 85.81 256 PRO A C 1
ATOM 1947 O O . PRO A 1 256 ? 22.221 17.065 -23.287 1.00 85.81 256 PRO A O 1
ATOM 1950 N N . GLY A 1 257 ? 22.116 17.995 -25.337 1.00 81.06 257 GLY A N 1
ATOM 1951 C CA . GLY A 1 257 ? 21.466 16.862 -26.005 1.00 81.06 257 GLY A CA 1
ATOM 1952 C C . GLY A 1 257 ? 19.938 16.884 -25.907 1.00 81.06 257 GLY A C 1
ATOM 1953 O O . GLY A 1 257 ? 19.355 17.727 -25.215 1.00 81.06 257 GLY A O 1
ATOM 1954 N N . GLN A 1 258 ? 19.302 15.981 -26.658 1.00 63.56 258 GLN A N 1
ATOM 1955 C CA . GLN A 1 258 ? 17.865 15.693 -26.559 1.00 63.56 258 GLN A CA 1
ATOM 1956 C C . GLN A 1 258 ? 17.588 14.679 -25.449 1.00 63.56 258 GLN A C 1
ATOM 1958 O O . GLN A 1 258 ? 18.445 13.781 -25.247 1.00 63.56 258 GLN A O 1
#

Foldseek 3Di:
DDDQDPVNVVVVVVVVVVPDPDPPPPDPPVVVVVVVVVVVVVVVPDDPVNVCCVPVPLVVVQVVLLLVCLLLLVQQVQVVVQDKDALVRSCVSSVDDSVVSVVSQVSCCVVVCWPDPDDRIIHHDPVCVQSSPSLLVQLQSLLCVQVVLLVVQQVVLCVVVVNDDDDDQQRHSSCVSQVNHPDHPVVSCVVPVSNVSSVLSVVVVVVVPDDACVRVDVLCVPQVVVHDLVDARDDDDVCRVCPNVVVVCVVPVVRGHD

Secondary structure (DSSP, 8-state):
-PPPPHHHHHHHHHHHHHH-SS--TT-HHHHHHHHHHHHHHHHHH--HHHHHIIIIIIHHHHHHHHHHHHHTTHHHHHHHH-S-EEHHHHHHHH---HHHHHHHHHHHHHTTSEEEEETTEEEE-GGGGGGGSHHHHHHHHHHHHHHHHHHHHHHHHHHHTTT-----TTSSHHHHHTT-TT--HHHHHHTSHHHHHHHHHHHHHHHHTSPPHHHHS-HIIIIITT--TTS-----TT-TTTHHHHHHHHH-TT----

pLDDT: mean 89.95, std 9.31, range [48.44, 98.38]

Sequence (258 aa):
MSKLTLQDLLTKLEAFSSSTSSLPETDPQLVSKLSNAARKLILSFKKPSDVVARVFLSQPVELATIRIASRLQLFNILKTSNQPKSFKELALATNANPVLLARVLRSSAAFGIISEVGDDEYAFNPSFELFANVAFADGLDHCASFLGPSYDALPDFLSSIQFANPTDPTDTAVQRAFDAKGQGLLDILMARPDNARGFGTLMNTWGEGNSLIQDLYPIRESLVAGFDSESVMFVDVGGGYGQKAIALKRAIPDLPGQ